Protein 3PN3 (pdb70)

Sequence (362 aa):
MEIVEYPDPILRAKNKRIDIFDENLKNLVDAMFDVMYKTDGIGLSAPQVGLNVQLMVFNPAGEPGEGKEIVLVNPKIKKYSDKLVPFDEGCLSFPGIYAEVVRPQSVKIDARDITGERFSISLSRLPARIFQHEYDHLEGVLFFDRMTDQVLDSIREELEALEKKYEEKTGLPSPERVEARMEIVEYPDPILRAKNKRIDIFDENLKNLVDAMFDVMYKTDGIGLSAPQVGLNVQLMVFNPAGEPGEGKEIVLVNPKIKKYSDKLVPFDEGCLSFPGIYAEVVRPQSVKIDARDITGERFSISLSRLPARIFQHEYDHLEGVLFFDRMTDQVLDSIREELEALEKKYEEKTGLPSPERVEAR

Radius of gyration: 23.71 Å; Cα contacts (8 Å, |Δi|>4): 722; chains: 2; bounding box: 56×56×64 Å

GO terms:
  GO:0042586 peptide deformylase activity (F, EXP)
  GO:0042586 peptide deformylase activity (F, IDA)
  GO:0009507 chloroplast (C, HDA)
  GO:0009536 plastid (C, HDA)

B-factor: mean 13.99, std 9.03, range [5.04, 132.75]

InterPro domains:
  IPR023635 Peptide deformylase [MF_00163] (79-242)
  IPR023635 Peptide deformylase [PF01327] (81-230)
  IPR023635 Peptide deformylase [PR01576] (110-139)
  IPR023635 Peptide deformylase [PR01576] (169-180)
  IPR023635 Peptide deformylase [PR01576] (181-199)
  IPR023635 Peptide deformylase [PR01576] (200-229)
  IPR023635 Peptide deformylase [PTHR10458] (68-256)
  IPR023635 Peptide deformylase [TIGR00079] (81-238)
  IPR023635 Peptide deformylase [cd00487] (83-223)
  IPR036821 Peptide deformylase superfamily [G3DSA:3.90.45.10] (65-257)
  IPR036821 Peptide deformylase superfamily [SSF56420] (78-239)

Organism: Arabidopsis thaliana (NCBI:txid3702)

CATH classification: 3.90.45.10

Structure (mmCIF, N/CA/C/O backbone):
data_3PN3
#
_entry.id   3PN3
#
_cell.length_a   55.600
_cell.length_b   55.610
_cell.length_c   149.530
_cell.angle_alpha   90.00
_cell.angle_beta   90.00
_cell.angle_gamma   90.00
#
_symmetry.space_group_name_H-M   'P 21 21 21'
#
loop_
_entity.id
_entity.type
_entity.pdbx_description
1 polymer 'Peptide deformylase 1B, chloroplastic'
2 non-polymer 'tert-butyl {(2S)-1-[formyl(hydroxy)amino]-3-phenylpropan-2-yl}carbamate'
3 non-polymer 'ZINC ION'
4 water water
#
loop_
_atom_site.group_PDB
_atom_site.id
_atom_site.type_symbol
_atom_site.label_atom_id
_atom_site.label_alt_id
_atom_site.label_comp_id
_atom_site.label_asym_id
_atom_site.label_entity_id
_atom_site.label_seq_id
_atom_site.pdbx_PDB_ins_code
_atom_site.Cartn_x
_atom_site.Cartn_y
_atom_site.Cartn_z
_atom_site.occupancy
_atom_site.B_iso_or_equiv
_atom_site.auth_seq_id
_atom_site.auth_comp_id
_atom_site.auth_asym_id
_atom_site.auth_atom_id
_atom_site.pdbx_PDB_model_num
ATOM 1 N N . MET A 1 1 ? 24.564 25.910 29.953 1.00 8.50 1 MET A N 1
ATOM 2 C CA . MET A 1 1 ? 23.573 24.927 30.472 1.00 8.90 1 MET A CA 1
ATOM 3 C C . MET A 1 1 ? 24.267 23.603 30.756 1.00 9.24 1 MET A C 1
ATOM 4 O O . MET A 1 1 ? 25.453 23.435 30.452 1.00 8.94 1 MET A O 1
ATOM 9 N N . GLU A 1 2 ? 23.545 22.684 31.387 1.00 10.01 2 GLU A N 1
ATOM 10 C CA . GLU A 1 2 ? 24.101 21.382 31.722 1.00 11.86 2 GLU A CA 1
ATOM 11 C C . GLU A 1 2 ? 22.976 20.365 31.814 1.00 11.47 2 GLU A C 1
ATOM 12 O O . GLU A 1 2 ? 21.818 20.720 32.052 1.00 13.02 2 GLU A O 1
ATOM 18 N N . ILE A 1 3 ? 23.315 19.102 31.603 1.00 10.67 3 ILE A N 1
ATOM 19 C CA . ILE A 1 3 ? 22.413 18.025 31.967 1.00 10.56 3 ILE A CA 1
ATOM 20 C C . ILE A 1 3 ? 22.829 17.545 33.351 1.00 10.12 3 ILE A C 1
ATOM 21 O O . ILE A 1 3 ? 23.978 17.148 33.572 1.00 10.62 3 ILE A O 1
ATOM 26 N N . VAL A 1 4 ? 21.887 17.621 34.285 1.00 9.20 4 VAL A N 1
ATOM 27 C CA . VAL A 1 4 ? 22.086 17.180 35.660 1.00 9.50 4 VAL A CA 1
ATOM 28 C C . VAL A 1 4 ? 22.146 15.653 35.689 1.00 9.07 4 VAL A C 1
ATOM 29 O 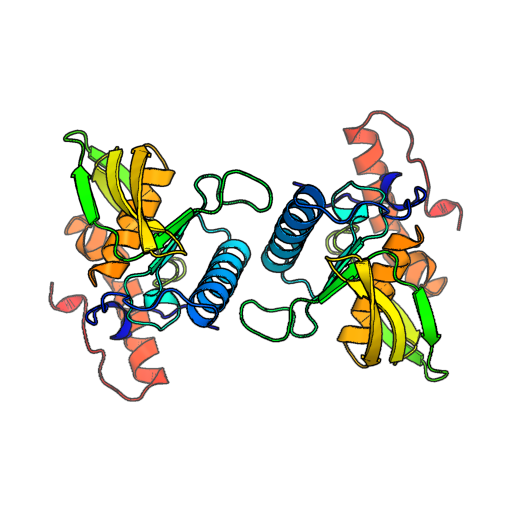O . VAL A 1 4 ? 21.298 14.987 35.102 1.00 8.89 4 VAL A O 1
ATOM 33 N N . GLU A 1 5 ? 23.160 15.111 36.358 1.00 8.78 5 GLU A N 1
ATOM 34 C CA . GLU A 1 5 ? 23.377 13.666 36.392 1.00 9.10 5 GLU A CA 1
ATOM 35 C C . GLU A 1 5 ? 23.026 13.063 37.743 1.00 8.37 5 GLU A C 1
ATOM 36 O O . GLU A 1 5 ? 23.229 13.682 38.787 1.00 8.44 5 GLU A O 1
ATOM 42 N N . TYR A 1 6 ? 22.489 11.850 37.714 1.00 8.16 6 TYR A N 1
ATOM 43 C CA . TYR A 1 6 ? 22.279 11.068 38.926 1.00 8.10 6 TYR A CA 1
ATOM 44 C C . TYR A 1 6 ? 23.610 10.967 39.683 1.00 8.15 6 TYR A C 1
ATOM 45 O O . TYR A 1 6 ? 24.653 10.813 39.053 1.00 7.88 6 TYR A O 1
ATOM 54 N N . PRO A 1 7 ? 23.587 11.010 41.033 1.00 8.26 7 PRO A N 1
ATOM 55 C CA . PRO A 1 7 ? 22.476 11.133 41.978 1.00 8.32 7 PRO A CA 1
ATOM 56 C C . PRO A 1 7 ? 22.150 12.553 42.455 1.00 8.57 7 PRO A C 1
ATOM 57 O O . PRO A 1 7 ? 21.687 12.724 43.584 1.00 8.69 7 PRO A O 1
ATOM 61 N N . ASP A 1 8 ? 22.368 13.559 41.614 1.00 8.61 8 ASP A N 1
ATOM 62 C CA . ASP A 1 8 ? 22.070 14.939 41.998 1.00 9.20 8 ASP A CA 1
ATOM 63 C C . ASP A 1 8 ? 20.629 15.044 42.525 1.00 9.06 8 ASP A C 1
ATOM 64 O O . ASP A 1 8 ? 19.691 14.575 41.874 1.00 9.03 8 ASP A O 1
ATOM 69 N N . PRO A 1 9 ? 20.450 15.643 43.719 1.00 9.14 9 PRO A N 1
ATOM 70 C CA . PRO A 1 9 ? 19.119 15.689 44.335 1.00 8.99 9 PRO A CA 1
ATOM 71 C C . PRO A 1 9 ? 18.077 16.498 43.552 1.00 8.72 9 PRO A C 1
ATOM 72 O O . PRO A 1 9 ? 16.885 16.337 43.784 1.00 9.06 9 PRO A O 1
ATOM 76 N N . ILE A 1 10 ? 18.518 17.328 42.611 1.00 8.32 10 ILE A N 1
ATOM 77 C CA . ILE A 1 10 ? 17.590 18.042 41.734 1.00 8.22 10 ILE A CA 1
ATOM 78 C C . ILE A 1 10 ? 16.678 17.066 40.982 1.00 7.94 10 ILE A C 1
ATOM 79 O O . ILE A 1 10 ? 15.516 17.366 40.728 1.00 7.88 10 ILE A O 1
ATOM 84 N N . LEU A 1 11 ? 17.204 15.893 40.646 1.00 7.56 11 LEU A N 1
ATOM 85 C CA . LEU A 1 11 ? 16.420 14.898 39.908 1.00 7.39 11 LEU A CA 1
ATOM 86 C C . LEU A 1 11 ? 15.343 14.201 40.733 1.00 7.74 11 LEU A C 1
ATOM 87 O O . LEU A 1 11 ? 14.527 13.460 40.179 1.00 8.05 11 LEU A O 1
ATOM 92 N N . ARG A 1 12 ? 15.359 14.428 42.048 1.00 7.99 12 ARG A N 1
ATOM 93 C CA . ARG A 1 12 ? 14.351 13.873 42.961 1.00 8.30 12 ARG A CA 1
ATOM 94 C C . ARG A 1 12 ? 13.458 14.932 43.599 1.00 8.88 12 ARG A C 1
ATOM 95 O O . ARG A 1 12 ? 12.416 14.598 44.164 1.00 9.74 12 ARG A O 1
ATOM 103 N N . ALA A 1 13 ? 13.874 16.194 43.537 1.00 8.77 13 ALA A N 1
ATOM 104 C CA . ALA A 1 13 ? 13.163 17.270 44.230 1.00 9.32 13 ALA A CA 1
ATOM 105 C C . ALA A 1 13 ? 11.782 17.517 43.635 1.00 9.61 13 ALA A C 1
ATOM 106 O O . ALA A 1 13 ? 11.526 17.190 42.474 1.00 9.29 13 ALA A O 1
ATOM 108 N N . LYS A 1 14 ? 10.894 18.093 44.441 1.00 10.10 14 LYS A N 1
ATOM 109 C CA . LYS A 1 14 ? 9.558 18.452 43.987 1.00 10.42 14 LYS A CA 1
ATOM 110 C C . LYS A 1 14 ? 9.656 19.474 42.869 1.00 10.11 14 LYS A C 1
ATOM 111 O O . LYS A 1 14 ? 10.415 20.441 42.960 1.00 10.35 14 LYS A O 1
ATOM 113 N N . ASN A 1 15 ? 8.895 19.246 41.807 1.00 9.95 15 ASN A N 1
ATOM 114 C CA . ASN A 1 15 ? 8.847 20.175 40.695 1.00 9.84 15 ASN A CA 1
ATOM 115 C C . ASN A 1 15 ? 7.604 21.033 40.768 1.00 10.14 15 ASN A C 1
ATOM 116 O O . ASN A 1 15 ? 6.485 20.524 40.825 1.00 10.63 15 ASN A O 1
ATOM 121 N N . LYS A 1 16 ? 7.823 22.341 40.790 1.00 9.99 16 LYS A N 1
ATOM 122 C CA . LYS A 1 16 ? 6.755 23.291 41.061 1.00 10.51 16 LYS A CA 1
ATOM 123 C C . LYS A 1 16 ? 5.911 23.583 39.836 1.00 10.12 16 LYS A C 1
ATOM 124 O O . LYS A 1 16 ? 6.420 23.680 38.716 1.00 9.47 16 LYS A O 1
ATOM 130 N N . ARG A 1 17 ? 4.611 23.727 40.073 1.00 10.16 17 ARG A N 1
ATOM 131 C CA . ARG A 1 17 ? 3.667 24.188 39.071 1.00 10.12 17 ARG A CA 1
ATOM 132 C C . ARG A 1 17 ? 4.121 25.536 38.518 1.00 10.19 17 ARG A C 1
ATOM 133 O O . ARG A 1 17 ? 4.628 26.383 39.256 1.00 10.38 17 ARG A O 1
ATOM 141 N N . ILE A 1 18 ? 3.943 25.726 37.217 1.00 9.95 18 ILE A N 1
ATOM 142 C CA . ILE A 1 18 ? 4.201 27.015 36.594 1.00 10.37 18 ILE A CA 1
ATOM 143 C C . ILE A 1 18 ? 2.907 27.828 36.534 1.00 10.72 18 ILE A C 1
ATOM 144 O O . ILE A 1 18 ? 1.882 27.346 36.046 1.00 10.43 18 ILE A O 1
ATOM 149 N N . ASP A 1 19 ? 2.971 29.051 37.054 1.00 11.11 19 ASP A N 1
ATOM 150 C CA . ASP A 1 19 ? 1.833 29.976 37.077 1.00 11.97 19 ASP A CA 1
ATOM 151 C C . ASP A 1 19 ? 1.980 31.106 36.067 1.00 12.61 19 ASP A C 1
ATOM 152 O O . ASP A 1 19 ? 0.985 31.689 35.626 1.00 12.87 19 ASP A O 1
ATOM 157 N N . ILE A 1 20 ? 3.223 31.427 35.717 1.00 13.38 20 ILE A N 1
ATOM 158 C CA . ILE A 1 20 ? 3.511 32.624 34.933 1.00 14.53 20 ILE A CA 1
ATOM 159 C C . ILE A 1 20 ? 3.884 32.274 33.500 1.00 14.49 20 ILE A C 1
ATOM 160 O O . ILE A 1 20 ? 4.895 31.618 33.245 1.00 14.37 20 ILE A O 1
ATOM 165 N N . PHE A 1 21 ? 3.052 32.723 32.571 1.00 14.73 21 PHE A N 1
ATOM 166 C CA . PHE A 1 21 ? 3.232 32.429 31.161 1.00 14.96 21 PHE A CA 1
ATOM 167 C C . PHE A 1 21 ? 3.652 33.699 30.437 1.00 15.67 21 PHE A C 1
ATOM 168 O O . PHE A 1 21 ? 2.823 34.437 29.895 1.00 16.37 21 PHE A O 1
ATOM 176 N N . ASP A 1 22 ? 4.960 33.945 30.459 1.00 16.11 22 ASP A N 1
ATOM 177 C CA . ASP A 1 22 ? 5.532 35.210 30.015 1.00 16.80 22 ASP A CA 1
ATOM 178 C C . ASP A 1 22 ? 6.738 35.000 29.100 1.00 16.82 22 ASP A C 1
ATOM 179 O O . ASP A 1 22 ? 7.019 33.874 28.677 1.00 16.29 22 ASP A O 1
ATOM 184 N N . GLU A 1 23 ? 7.452 36.087 28.807 1.00 17.08 23 GLU A N 1
ATOM 185 C CA . GLU A 1 23 ? 8.637 36.041 27.950 1.00 17.14 23 GLU A CA 1
ATOM 186 C C . GLU A 1 23 ? 9.760 35.189 28.543 1.00 16.45 23 GLU A C 1
ATOM 187 O O . GLU A 1 23 ? 10.474 34.504 27.804 1.00 16.10 23 GLU A O 1
ATOM 193 N N . ASN A 1 24 ? 9.914 35.234 29.865 1.00 15.92 24 ASN A N 1
ATOM 194 C CA . ASN A 1 24 ? 10.902 34.408 30.553 1.00 15.54 24 ASN A CA 1
ATOM 195 C C . ASN A 1 24 ? 10.659 32.919 30.320 1.00 14.38 24 ASN A C 1
ATOM 196 O O . ASN A 1 24 ? 11.608 32.159 30.099 1.00 14.04 24 ASN A O 1
ATOM 201 N N . LEU A 1 25 ? 9.390 32.510 30.361 1.00 13.49 25 LEU A N 1
ATOM 202 C CA . LEU A 1 25 ? 9.023 31.129 30.053 1.00 12.58 25 LEU A CA 1
ATOM 203 C C . LEU A 1 25 ? 9.368 30.774 28.607 1.00 12.33 25 LEU A C 1
ATOM 204 O O . LEU A 1 25 ? 9.913 29.704 28.345 1.00 11.82 25 LEU A O 1
ATOM 209 N N . LYS A 1 26 ? 9.064 31.678 27.678 1.00 12.37 26 LYS A N 1
ATOM 210 C CA . LYS A 1 26 ? 9.402 31.482 26.267 1.00 12.70 26 LYS A CA 1
ATOM 211 C C . LYS A 1 26 ? 10.902 31.297 26.064 1.00 12.35 26 LYS A C 1
ATOM 212 O O . LYS A 1 26 ? 11.324 30.435 25.291 1.00 12.04 26 LYS A O 1
ATOM 218 N N . ASN A 1 27 ? 11.701 32.101 26.763 1.00 12.21 27 ASN A N 1
ATOM 219 C CA . ASN A 1 27 ? 13.153 31.997 26.680 1.00 12.16 27 ASN A CA 1
ATOM 220 C C . ASN A 1 27 ? 13.677 30.675 27.226 1.00 11.28 27 ASN A C 1
ATOM 221 O O . ASN A 1 27 ? 14.576 30.072 26.639 1.00 10.99 27 ASN A O 1
ATOM 226 N N . LEU A 1 28 ? 13.115 30.221 28.342 1.00 10.37 28 LEU A N 1
ATOM 227 C CA . LEU A 1 28 ? 13.494 28.937 28.912 1.00 9.83 28 LEU A CA 1
ATOM 228 C C . LEU A 1 28 ? 13.128 27.792 27.968 1.00 9.31 28 LEU A C 1
ATOM 229 O O . LEU A 1 28 ? 13.925 26.872 27.764 1.00 8.57 28 LEU A O 1
ATOM 234 N N . VAL A 1 29 ? 11.934 27.860 27.387 1.00 8.84 29 VAL A N 1
ATOM 235 C CA . VAL A 1 29 ? 11.476 26.842 26.452 1.00 8.57 29 VAL A CA 1
ATOM 236 C C . VAL A 1 29 ? 12.409 26.755 25.240 1.00 8.26 29 VAL A C 1
ATOM 237 O O . VAL A 1 29 ? 12.780 25.656 24.813 1.00 7.94 29 VAL A O 1
ATOM 241 N N . ASP A 1 30 ? 12.797 27.909 24.700 1.00 8.05 30 ASP A N 1
ATOM 242 C CA . ASP A 1 30 ? 13.772 27.954 23.609 1.00 8.15 30 ASP A CA 1
ATOM 243 C C . ASP A 1 30 ? 15.068 27.247 23.988 1.00 7.76 30 ASP A C 1
ATOM 244 O O . ASP A 1 30 ? 15.568 26.401 23.244 1.00 7.63 30 ASP A O 1
ATOM 249 N N . ALA A 1 31 ? 15.607 27.601 25.150 1.00 7.52 31 ALA A N 1
ATOM 250 C CA . ALA A 1 31 ? 16.861 27.029 25.618 1.00 7.68 31 ALA A CA 1
ATOM 251 C C . ALA A 1 31 ? 16.753 25.514 25.768 1.00 7.18 31 ALA A C 1
ATOM 252 O O . ALA A 1 31 ? 17.659 24.773 25.373 1.00 7.48 31 ALA A O 1
ATOM 254 N N . MET A 1 32 ? 15.636 25.055 26.321 1.00 6.75 32 MET A N 1
ATOM 255 C CA . MET A 1 32 ? 15.422 23.620 26.495 1.00 6.84 32 MET A CA 1
ATOM 256 C C . MET A 1 32 ? 15.297 22.876 25.171 1.00 6.49 32 MET A C 1
ATOM 257 O O . MET A 1 32 ? 15.899 21.821 25.002 1.00 6.02 32 MET A O 1
ATOM 262 N N . PHE A 1 33 ? 14.537 23.428 24.227 1.00 6.26 33 PHE A N 1
ATOM 263 C CA . PHE A 1 33 ? 14.478 22.818 22.900 1.00 6.14 33 PHE A CA 1
ATOM 264 C C . PHE A 1 33 ? 15.869 22.698 22.304 1.00 6.06 33 PHE A C 1
ATOM 265 O O . PHE A 1 33 ? 16.200 21.698 21.685 1.00 6.06 33 PHE A O 1
ATOM 273 N N . ASP A 1 34 ? 16.695 23.712 22.519 1.00 6.06 34 ASP A N 1
ATOM 274 C CA . ASP A 1 34 ? 18.003 23.726 21.891 1.00 6.17 34 ASP A CA 1
ATOM 275 C C . ASP A 1 34 ? 18.956 22.711 22.519 1.00 6.14 34 ASP A C 1
ATOM 276 O O . ASP A 1 34 ? 19.745 22.089 21.815 1.00 6.19 34 ASP A O 1
ATOM 281 N N . VAL A 1 35 ? 18.836 22.491 23.828 1.00 6.08 35 VAL A N 1
ATOM 282 C CA . VAL A 1 35 ? 19.526 21.372 24.478 1.00 6.46 35 VAL A CA 1
ATOM 283 C C . VAL A 1 35 ? 19.013 20.043 23.921 1.00 6.57 35 VAL A C 1
ATOM 284 O O . VAL A 1 35 ? 19.797 19.129 23.655 1.00 6.29 35 VAL A O 1
ATOM 288 N N . MET A 1 36 ? 17.701 19.934 23.742 1.00 6.54 36 MET A N 1
ATOM 289 C CA . MET A 1 36 ? 17.117 18.726 23.180 1.00 7.25 36 MET A CA 1
ATOM 290 C C . MET A 1 36 ? 17.689 18.414 21.790 1.00 6.73 36 MET A C 1
ATOM 291 O O . MET A 1 36 ? 18.074 17.278 21.513 1.00 6.72 36 MET A O 1
ATOM 296 N N . TYR A 1 37 ? 17.784 19.421 20.925 1.00 6.59 37 TYR A N 1
ATOM 297 C CA . TYR A 1 37 ? 18.362 19.197 19.598 1.00 6.51 37 TYR A CA 1
ATOM 298 C C . TYR A 1 37 ? 19.858 18.895 19.658 1.00 6.42 37 TYR A C 1
ATOM 299 O O . TYR A 1 37 ? 20.352 18.033 18.931 1.00 6.59 37 TYR A O 1
ATOM 308 N N . LYS A 1 38 ? 20.572 19.584 20.544 1.00 6.49 38 LYS A N 1
ATOM 309 C CA . LYS A 1 38 ? 21.996 19.319 20.739 1.00 6.97 38 LYS A CA 1
ATOM 310 C C . LYS A 1 38 ? 22.254 17.858 21.118 1.00 7.22 38 LYS A C 1
ATOM 311 O O . LYS A 1 38 ? 23.248 17.265 20.704 1.00 7.83 38 LYS A O 1
ATOM 317 N N . THR A 1 39 ? 21.336 17.285 21.891 1.00 7.44 39 THR A N 1
ATOM 318 C CA . THR A 1 39 ? 21.513 15.945 22.436 1.00 8.27 39 THR A CA 1
ATOM 319 C C . THR A 1 39 ? 20.697 14.886 21.694 1.00 8.58 39 THR A C 1
ATOM 320 O O . THR A 1 39 ? 20.613 13.743 22.146 1.00 9.35 39 THR A O 1
ATOM 324 N N . ASP A 1 40 ? 20.113 15.263 20.555 1.00 8.10 40 ASP A N 1
ATOM 325 C CA . ASP A 1 40 ? 19.362 14.347 19.680 1.00 8.41 40 ASP A CA 1
ATOM 326 C C . ASP A 1 40 ? 18.141 13.738 20.369 1.00 8.39 40 ASP A C 1
ATOM 327 O O . ASP A 1 40 ? 17.761 12.600 20.085 1.00 8.45 40 ASP A O 1
ATOM 332 N N . GLY A 1 41 ? 17.515 14.507 21.255 1.00 7.86 41 GLY A N 1
ATOM 333 C CA . GLY A 1 41 ? 16.370 14.012 22.012 1.00 7.74 41 GLY A CA 1
ATOM 334 C C . GLY A 1 41 ? 15.018 14.251 21.364 1.00 7.51 41 GLY A C 1
ATOM 335 O O . GLY A 1 41 ? 14.883 15.036 20.419 1.00 7.95 41 GLY A O 1
ATOM 336 N N . ILE A 1 42 ? 14.018 13.555 21.900 1.00 7.64 42 ILE A N 1
ATOM 337 C CA . ILE A 1 42 ? 12.614 13.729 21.537 1.00 7.77 42 ILE A CA 1
ATOM 338 C C . ILE A 1 42 ? 11.879 14.543 22.606 1.00 7.31 42 ILE A C 1
ATOM 339 O O . ILE A 1 42 ? 10.891 15.218 22.321 1.00 7.29 42 ILE A O 1
ATOM 344 N N . GLY A 1 43 ? 12.371 14.487 23.839 1.00 7.14 43 GLY A N 1
ATOM 345 C CA . GLY A 1 43 ? 11.781 15.283 24.909 1.00 6.89 43 GLY A CA 1
ATOM 346 C C . GLY A 1 43 ? 12.813 15.648 25.946 1.00 6.89 43 GLY A C 1
ATOM 347 O O . GLY A 1 43 ? 13.811 14.947 26.092 1.00 7.39 43 GLY A O 1
ATOM 348 N N . LEU A 1 44 ? 12.573 16.742 26.662 1.00 6.56 44 LEU A N 1
ATOM 34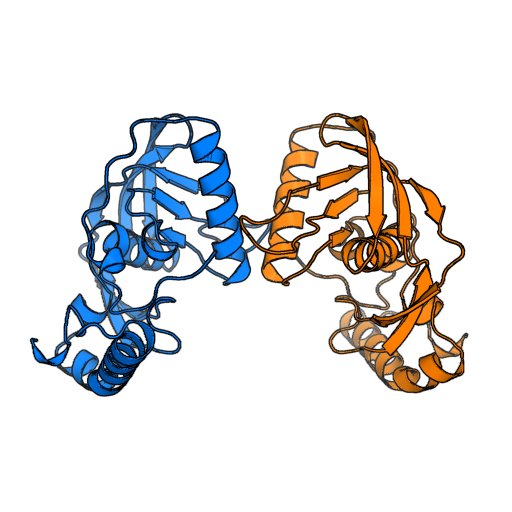9 C CA . LEU A 1 44 ? 13.461 17.179 27.733 1.00 6.73 44 LEU A CA 1
ATOM 350 C C . LEU A 1 44 ? 12.651 17.837 28.831 1.00 6.47 44 LEU A C 1
ATOM 351 O O . LEU A 1 44 ? 11.826 18.715 28.572 1.00 6.65 44 LEU A O 1
ATOM 356 N N . SER A 1 45 ? 12.912 17.402 30.058 1.00 6.36 45 SER A N 1
ATOM 357 C CA . SER A 1 45 ? 12.232 17.904 31.247 1.00 6.80 45 SER A CA 1
ATOM 358 C C . SER A 1 45 ? 13.111 18.915 31.975 1.00 6.68 45 SER A C 1
ATOM 359 O O . SER A 1 45 ? 14.334 18.773 32.022 1.00 7.22 45 SER A O 1
ATOM 362 N N . ALA A 1 46 ? 12.477 19.917 32.578 1.00 6.66 46 ALA A N 1
ATOM 363 C CA . ALA A 1 46 ? 13.211 20.996 33.245 1.00 6.78 46 ALA A CA 1
ATOM 364 C C . ALA A 1 46 ? 14.197 20.556 34.346 1.00 7.06 46 ALA A C 1
ATOM 365 O O . ALA A 1 46 ? 15.297 21.100 34.414 1.00 6.93 46 ALA A O 1
ATOM 367 N N . PRO A 1 47 ? 13.815 19.596 35.225 1.00 7.20 47 PRO A N 1
ATOM 368 C CA . PRO A 1 47 ? 14.794 19.163 36.239 1.00 7.37 47 PRO A CA 1
ATOM 369 C C . PRO A 1 47 ? 16.127 18.706 35.647 1.00 7.21 47 PRO A C 1
ATOM 370 O O . PRO A 1 47 ? 17.171 18.880 36.273 1.00 7.44 47 PRO A O 1
ATOM 374 N N . GLN A 1 48 ? 16.105 18.131 34.449 1.00 6.92 48 GLN A N 1
ATOM 375 C CA . GLN A 1 48 ? 17.347 17.676 33.837 1.00 7.28 48 GLN A CA 1
ATOM 376 C C . GLN A 1 48 ? 18.289 18.802 33.421 1.00 7.36 48 GLN A C 1
ATOM 377 O O . GLN A 1 48 ? 19.476 18.554 33.218 1.00 7.85 48 GLN A O 1
ATOM 383 N N . VAL A 1 49 ? 17.776 20.027 33.302 1.00 7.52 49 VAL A N 1
ATOM 384 C CA . VAL A 1 49 ? 18.654 21.179 33.090 1.00 8.21 49 VAL A CA 1
ATOM 385 C C . VAL A 1 49 ? 18.772 22.046 34.347 1.00 8.23 49 VAL A C 1
ATOM 386 O O . VAL A 1 49 ? 19.232 23.189 34.290 1.00 8.75 49 VAL A O 1
ATOM 390 N N . GLY A 1 50 ? 18.364 21.484 35.484 1.00 7.93 50 GLY A N 1
ATOM 391 C CA . GLY A 1 50 ? 18.619 22.108 36.783 1.00 8.71 50 GLY A CA 1
ATOM 392 C C . GLY A 1 50 ? 17.496 22.935 37.369 1.00 9.17 50 GLY A C 1
ATOM 393 O O . GLY A 1 50 ? 17.690 23.599 38.388 1.00 9.66 50 GLY A O 1
ATOM 394 N N . LEU A 1 51 ? 16.319 22.885 36.750 1.00 8.77 51 LEU A N 1
ATOM 395 C CA . LEU A 1 51 ? 15.191 23.717 37.165 1.00 9.15 51 LEU A CA 1
ATOM 396 C C . LEU A 1 51 ? 14.008 22.862 37.584 1.00 8.60 51 LEU A C 1
ATOM 397 O O . LEU A 1 51 ? 13.466 22.093 36.792 1.00 8.67 51 LEU A O 1
ATOM 402 N N . ASN A 1 52 ? 13.609 23.003 38.842 1.00 8.40 52 ASN A N 1
ATOM 403 C CA . ASN A 1 52 ? 12.565 22.165 39.405 1.00 8.61 52 ASN A CA 1
ATOM 404 C C . ASN A 1 52 ? 11.173 22.742 39.171 1.00 8.42 52 ASN A C 1
ATOM 405 O O . ASN A 1 52 ? 10.500 23.210 40.098 1.00 8.27 52 ASN A O 1
ATOM 410 N N . VAL A 1 53 ? 10.757 22.701 37.908 1.00 8.02 53 VAL A N 1
ATOM 411 C CA . VAL A 1 53 ? 9.453 23.201 37.475 1.00 8.49 53 VAL A CA 1
ATOM 412 C C . VAL A 1 53 ? 8.795 22.193 36.541 1.00 8.19 53 VAL A C 1
ATOM 413 O O . VAL A 1 53 ? 9.479 21.363 35.924 1.00 7.99 53 VAL A O 1
ATOM 417 N N . GLN A 1 54 ? 7.469 22.271 36.450 1.00 8.26 54 GLN A N 1
ATOM 418 C CA . GLN A 1 54 ? 6.685 21.317 35.675 1.00 8.47 54 GLN A CA 1
ATOM 419 C C . GLN A 1 54 ? 6.639 21.728 34.214 1.00 8.22 54 GLN A C 1
ATOM 420 O O . GLN A 1 54 ? 5.645 22.283 33.745 1.00 8.21 54 GLN A O 1
ATOM 426 N N . LEU A 1 55 ? 7.721 21.439 33.496 1.00 7.83 55 LEU A N 1
ATOM 427 C CA . LEU A 1 55 ? 7.884 21.873 32.116 1.00 7.80 55 LEU A CA 1
ATOM 428 C C . LEU A 1 55 ? 8.619 20.814 31.318 1.00 7.10 55 LEU A C 1
ATOM 429 O O . LEU A 1 55 ? 9.693 20.348 31.720 1.00 7.09 55 LEU A O 1
ATOM 434 N N . MET A 1 56 ? 8.029 20.445 30.185 1.00 7.01 56 MET A N 1
ATOM 435 C CA . MET A 1 56 ? 8.662 19.550 29.233 1.00 6.85 56 MET A CA 1
ATOM 436 C C . MET A 1 56 ? 8.579 20.166 27.850 1.00 6.79 56 MET A C 1
ATOM 437 O O . MET A 1 56 ? 7.539 20.704 27.458 1.00 7.40 56 MET A O 1
ATOM 442 N N . VAL A 1 57 ? 9.679 20.080 27.111 1.00 6.56 57 VAL A N 1
ATOM 443 C CA . VAL A 1 57 ? 9.653 20.372 25.680 1.00 6.70 57 VAL A CA 1
ATOM 444 C C . VAL A 1 57 ? 9.689 19.040 24.938 1.00 6.65 57 VAL A C 1
ATOM 445 O O . VAL A 1 57 ? 10.289 18.077 25.413 1.00 6.56 57 VAL A O 1
ATOM 449 N N . PHE A 1 58 ? 9.042 18.982 23.779 1.00 6.86 58 PHE A N 1
ATOM 450 C CA . PHE A 1 58 ? 8.800 17.703 23.123 1.00 7.14 58 PHE A CA 1
ATOM 451 C C . PHE A 1 58 ? 8.654 17.901 21.623 1.00 7.27 58 PHE A C 1
ATOM 452 O O . PHE A 1 58 ? 7.994 18.837 21.184 1.00 7.87 58 PHE A O 1
ATOM 460 N N . ASN A 1 59 ? 9.286 17.028 20.848 1.00 7.12 59 ASN A N 1
ATOM 461 C CA . ASN A 1 59 ? 9.062 16.968 19.410 1.00 7.37 59 ASN A CA 1
ATOM 462 C C . ASN A 1 59 ? 9.045 15.496 19.029 1.00 7.58 59 ASN A C 1
ATOM 463 O O . ASN A 1 59 ? 10.081 14.837 19.085 1.00 7.46 59 ASN A O 1
ATOM 468 N N . PRO A 1 60 ? 7.859 14.963 18.664 1.00 8.13 60 PRO A N 1
ATOM 469 C CA . PRO A 1 60 ? 7.763 13.521 18.420 1.00 8.76 60 PRO A CA 1
ATOM 470 C C . PRO A 1 60 ? 8.701 13.017 17.329 1.00 8.81 60 PRO A C 1
ATOM 471 O O . PRO A 1 60 ? 9.094 11.851 17.364 1.00 9.38 60 PRO A O 1
ATOM 475 N N . ALA A 1 61 ? 9.077 13.882 16.386 1.00 8.55 61 ALA A N 1
ATOM 476 C CA . ALA A 1 61 ? 10.018 13.497 15.338 1.00 8.42 61 ALA A CA 1
ATOM 477 C C . ALA A 1 61 ? 11.461 13.493 15.835 1.00 8.26 61 ALA A C 1
ATOM 478 O O . ALA A 1 61 ? 12.308 12.801 15.277 1.00 8.95 61 ALA A O 1
ATOM 480 N N . GLY A 1 62 ? 11.746 14.292 16.863 1.00 7.98 62 GLY A N 1
ATOM 481 C CA . GLY A 1 62 ? 13.081 14.360 17.448 1.00 8.19 62 GLY A CA 1
ATOM 482 C C . GLY A 1 62 ? 14.188 14.806 16.515 1.00 7.85 62 GLY A C 1
ATOM 483 O O . GLY A 1 62 ? 15.322 14.358 16.661 1.00 7.92 62 GLY A O 1
ATOM 484 N N . GLU A 1 63 ? 13.867 15.662 15.543 1.00 7.91 63 GLU A N 1
ATOM 485 C CA . GLU A 1 63 ? 14.862 16.172 14.593 1.00 7.85 63 GLU A CA 1
ATOM 486 C C . GLU A 1 63 ? 14.507 17.592 14.196 1.00 7.66 63 GLU A C 1
ATOM 487 O O . GLU A 1 63 ? 13.327 17.921 14.118 1.00 7.78 63 GLU A O 1
ATOM 493 N N . PRO A 1 64 ? 15.527 18.434 13.915 1.00 7.89 64 PRO A N 1
ATOM 494 C CA . PRO A 1 64 ? 15.271 19.805 13.467 1.00 7.93 64 PRO A CA 1
ATOM 495 C C . PRO A 1 64 ? 14.445 19.858 12.189 1.00 7.96 64 PRO A C 1
ATOM 496 O O . PRO A 1 64 ? 14.677 19.078 11.262 1.00 8.01 64 PRO A O 1
ATOM 500 N N . GLY A 1 65 ? 13.472 20.760 12.153 1.00 8.10 65 GLY A N 1
ATOM 501 C CA . GLY A 1 65 ? 12.656 20.961 10.961 1.00 8.81 65 GLY A CA 1
ATOM 502 C C . GLY A 1 65 ? 11.716 19.822 10.620 1.00 8.94 65 GLY A C 1
ATOM 503 O O . GLY A 1 65 ? 11.130 19.814 9.540 1.00 9.77 65 GLY A O 1
ATOM 504 N N . GLU A 1 66 ? 11.579 18.864 11.535 1.00 8.62 66 GLU A N 1
ATOM 505 C CA . GLU A 1 66 ? 10.638 17.754 11.383 1.00 8.91 66 GLU A CA 1
ATOM 506 C C . GLU A 1 66 ? 9.673 17.768 12.560 1.00 8.87 66 GLU A C 1
ATOM 507 O O . GLU A 1 66 ? 9.968 18.355 13.606 1.00 8.61 66 GLU A O 1
ATOM 513 N N . GLY A 1 67 ? 8.516 17.137 12.389 1.00 8.82 67 GLY A N 1
ATOM 514 C CA . GLY A 1 67 ? 7.546 17.034 13.472 1.00 9.18 67 GLY A CA 1
ATOM 515 C C . GLY A 1 67 ? 6.993 18.378 13.900 1.00 9.60 67 GLY A C 1
ATOM 516 O O . GLY A 1 67 ? 6.701 19.240 13.067 1.00 10.09 67 GLY A O 1
ATOM 517 N N . LYS A 1 68 ? 6.876 18.560 15.211 1.00 9.82 68 LYS A N 1
ATOM 518 C CA . LYS A 1 68 ? 6.232 19.733 15.784 1.00 10.92 68 LYS A CA 1
ATOM 519 C C . LYS A 1 68 ? 6.837 19.990 17.150 1.00 9.66 68 LYS A C 1
ATOM 520 O O . LYS A 1 68 ? 7.129 19.052 17.887 1.00 10.10 68 LYS A O 1
ATOM 526 N N . GLU A 1 69 ? 7.019 21.262 17.484 1.00 8.95 69 GLU A N 1
ATOM 527 C CA . GLU A 1 69 ? 7.512 21.636 18.802 1.00 8.69 69 GLU A CA 1
ATOM 528 C C . GLU A 1 69 ? 6.343 21.833 19.754 1.00 8.88 69 GLU A C 1
ATOM 529 O O . GLU A 1 69 ? 5.564 22.778 19.617 1.00 10.33 69 GLU A O 1
ATOM 535 N N . ILE A 1 70 ? 6.223 20.904 20.698 1.00 8.41 70 ILE A N 1
ATOM 536 C CA . ILE A 1 70 ? 5.138 20.887 21.669 1.00 8.98 70 ILE A CA 1
ATOM 537 C C . ILE A 1 70 ? 5.679 21.287 23.033 1.00 8.38 70 ILE A C 1
ATOM 538 O O . ILE A 1 70 ? 6.669 20.726 23.513 1.00 8.00 70 ILE A O 1
ATOM 543 N N . VAL A 1 71 ? 5.029 22.274 23.638 1.00 8.66 71 VAL A N 1
ATOM 544 C CA . VAL A 1 71 ? 5.366 22.726 24.977 1.00 8.94 71 VAL A CA 1
ATOM 545 C C . VAL A 1 71 ? 4.318 22.167 25.926 1.00 8.52 71 VAL A C 1
ATOM 546 O O . VAL A 1 71 ? 3.121 22.392 25.732 1.00 8.68 71 VAL A O 1
ATOM 550 N N . LEU A 1 72 ? 4.766 21.435 26.941 1.00 8.18 72 LEU A N 1
ATOM 551 C CA . LEU A 1 72 ? 3.858 20.848 27.917 1.00 8.32 72 LEU A CA 1
ATOM 552 C C . LEU A 1 72 ? 4.144 21.410 29.303 1.00 8.42 72 LEU A C 1
ATOM 553 O O . LEU A 1 72 ? 5.132 21.045 29.950 1.00 8.53 72 LEU A O 1
ATOM 558 N N . VAL A 1 73 ? 3.281 22.327 29.733 1.00 8.67 73 VAL A N 1
ATOM 559 C CA . VAL A 1 73 ? 3.394 22.958 31.042 1.00 9.08 73 VAL A CA 1
ATOM 560 C C . VAL A 1 73 ? 2.398 22.274 31.972 1.00 8.86 73 VAL A C 1
ATOM 561 O O . VAL A 1 73 ? 1.254 22.026 31.586 1.00 8.96 73 VAL A O 1
ATOM 565 N N . ASN A 1 74 ? 2.839 21.953 33.187 1.00 8.59 74 ASN A N 1
ATOM 566 C CA . ASN A 1 74 ? 1.998 21.264 34.174 1.00 8.94 74 ASN A CA 1
ATOM 567 C C . ASN A 1 74 ? 1.279 20.037 33.597 1.00 9.19 74 ASN A C 1
ATOM 568 O O . ASN A 1 74 ? 0.065 19.885 33.775 1.00 9.81 74 ASN A O 1
ATOM 573 N N . PRO A 1 75 ? 2.019 19.148 32.906 1.00 8.74 75 PRO A N 1
ATOM 574 C CA . PRO A 1 75 ? 1.330 18.028 32.273 1.00 9.06 75 PRO A CA 1
ATOM 575 C C . PRO A 1 75 ? 0.836 16.993 33.277 1.00 9.51 75 PRO A C 1
ATOM 576 O O . PRO A 1 75 ? 1.396 16.855 34.363 1.00 9.61 75 PRO A O 1
ATOM 580 N N . LYS A 1 76 ? -0.214 16.275 32.897 1.00 9.95 76 LYS A N 1
ATOM 581 C CA . LYS A 1 76 ? -0.722 15.157 33.675 1.00 11.03 76 LYS A CA 1
ATOM 582 C C . LYS A 1 76 ? -1.071 14.038 32.708 1.00 10.82 76 LYS A C 1
ATOM 583 O O . LYS A 1 76 ? -1.729 14.277 31.693 1.00 11.36 76 LYS A O 1
ATOM 589 N N . ILE A 1 77 ? -0.605 12.828 32.994 1.00 10.69 77 ILE A N 1
ATOM 590 C CA . ILE A 1 77 ? -1.035 11.681 32.201 1.00 10.95 77 ILE A CA 1
ATOM 591 C C . ILE A 1 77 ? -2.379 11.206 32.734 1.00 11.84 77 ILE A C 1
ATOM 592 O O . ILE A 1 77 ? -2.499 10.837 33.905 1.00 12.49 77 ILE A O 1
ATOM 597 N N . LYS A 1 78 ? -3.382 11.243 31.864 1.00 12.36 78 LYS A N 1
ATOM 598 C CA . LYS A 1 78 ? -4.755 10.919 32.242 1.00 13.34 78 LYS A CA 1
ATOM 599 C C . LYS A 1 78 ? -5.086 9.447 32.052 1.00 13.25 78 LYS A C 1
ATOM 600 O O . LYS A 1 78 ? -5.960 8.911 32.738 1.00 14.04 78 LYS A O 1
ATOM 606 N N . LYS A 1 79 ? -4.394 8.797 31.119 1.00 12.82 79 LYS A N 1
ATOM 607 C CA . LYS A 1 79 ? -4.646 7.394 30.812 1.00 12.47 79 LYS A CA 1
ATOM 608 C C . LYS A 1 79 ? -3.380 6.707 30.331 1.00 11.79 79 LYS A C 1
ATOM 609 O O . LYS A 1 79 ? -2.621 7.281 29.551 1.00 11.24 79 LYS A O 1
ATOM 611 N N . TYR A 1 80 ? -3.165 5.485 30.817 1.00 11.74 80 TYR A N 1
ATOM 612 C CA . TYR A 1 80 ? -2.109 4.591 30.336 1.00 11.78 80 TYR A CA 1
ATOM 613 C C . TYR A 1 80 ? -2.772 3.370 29.717 1.00 12.01 80 TYR A C 1
ATOM 614 O O . TYR A 1 80 ? -3.761 2.868 30.254 1.00 12.37 80 TYR A O 1
ATOM 623 N N . SER A 1 81 ? -2.236 2.887 28.601 1.00 11.61 81 SER A N 1
ATOM 624 C CA . SER A 1 81 ? -2.746 1.657 27.996 1.00 11.96 81 SER A CA 1
ATOM 625 C C . SER A 1 81 ? -2.485 0.462 28.905 1.00 12.12 81 SER A C 1
ATOM 626 O O . SER A 1 81 ? -1.482 0.420 29.620 1.00 11.71 81 SER A O 1
ATOM 629 N N . ASP A 1 82 ? -3.386 -0.517 28.876 1.00 12.92 82 ASP A N 1
ATOM 630 C CA . ASP A 1 82 ? -3.134 -1.768 29.578 1.00 13.34 82 ASP A CA 1
ATOM 631 C C . ASP A 1 82 ? -1.952 -2.514 28.955 1.00 13.13 82 ASP A C 1
ATOM 632 O O . ASP A 1 82 ? -1.153 -3.115 29.670 1.00 13.18 82 ASP A O 1
ATOM 637 N N . LYS A 1 83 ? -1.832 -2.447 27.628 1.00 13.12 83 LYS A N 1
ATOM 638 C CA . LYS A 1 83 ? -0.727 -3.102 26.926 1.00 13.44 83 LYS A CA 1
ATOM 639 C C . LYS A 1 83 ? 0.620 -2.502 27.331 1.00 12.36 83 LYS A C 1
ATOM 640 O O . LYS A 1 83 ? 0.805 -1.282 27.292 1.00 12.05 83 LYS A O 1
ATOM 646 N N . LEU A 1 84 ? 1.536 -3.385 27.719 1.00 12.20 84 LEU A N 1
ATOM 647 C CA . LEU A 1 84 ? 2.899 -3.036 28.106 1.00 12.24 84 LEU A CA 1
ATOM 648 C C . LEU A 1 84 ? 3.880 -3.518 27.048 1.00 12.43 84 LEU A C 1
ATOM 649 O O . LEU A 1 84 ? 3.664 -4.562 26.422 1.00 13.01 84 LEU A O 1
ATOM 654 N N . VAL A 1 85 ? 4.957 -2.761 26.849 1.00 12.10 85 VAL A N 1
ATOM 655 C CA . VAL A 1 85 ? 6.020 -3.165 25.929 1.00 12.43 85 VAL A CA 1
ATOM 656 C C . VAL A 1 85 ? 7.407 -2.927 26.543 1.00 12.27 85 VAL A C 1
ATOM 657 O O . VAL A 1 85 ? 7.596 -1.967 27.302 1.00 11.26 85 VAL A O 1
ATOM 661 N N . PRO A 1 86 ? 8.374 -3.816 26.239 1.00 12.63 86 PRO A N 1
ATOM 662 C CA . PRO A 1 86 ? 9.748 -3.579 26.666 1.00 13.21 86 PRO A CA 1
ATOM 663 C C . PRO A 1 86 ? 10.514 -2.713 25.669 1.00 13.34 86 PRO A C 1
ATOM 664 O O . PRO A 1 86 ? 10.222 -2.725 24.465 1.00 14.05 86 PRO A O 1
ATOM 668 N N . PHE A 1 87 ? 11.488 -1.966 26.180 1.00 13.08 87 PHE A N 1
ATOM 669 C CA . PHE A 1 87 ? 12.343 -1.113 25.361 1.00 13.26 87 PHE A CA 1
ATOM 670 C C . PHE A 1 87 ? 13.658 -0.908 26.096 1.00 12.90 87 PHE A C 1
ATOM 671 O O . PHE A 1 87 ? 13.668 -0.757 27.321 1.00 12.49 87 PHE A O 1
ATOM 679 N N . ASP A 1 88 ? 14.760 -0.938 25.348 1.00 12.69 88 ASP A N 1
ATOM 680 C CA . ASP A 1 88 ? 16.090 -0.664 25.886 1.00 13.22 88 ASP A CA 1
ATOM 681 C C . ASP A 1 88 ? 16.249 0.845 26.044 1.00 12.74 88 ASP A C 1
ATOM 682 O O . ASP A 1 88 ? 16.588 1.562 25.098 1.00 13.39 88 ASP A O 1
ATOM 687 N N . GLU A 1 89 ? 15.992 1.309 27.259 1.00 12.13 89 GLU A N 1
ATOM 688 C CA . GLU A 1 89 ? 15.853 2.723 27.553 1.00 11.61 89 GLU A CA 1
ATOM 689 C C . GLU A 1 89 ? 17.161 3.324 28.045 1.00 11.14 89 GLU A C 1
ATOM 690 O O . GLU A 1 89 ? 17.945 2.660 28.726 1.00 11.12 89 GLU A O 1
ATOM 696 N N . GLY A 1 90 ? 17.394 4.580 27.682 1.00 10.56 90 GLY A N 1
ATOM 697 C CA . GLY A 1 90 ? 18.523 5.342 28.191 1.00 9.74 90 GLY A CA 1
ATOM 698 C C . GLY A 1 90 ? 18.051 6.594 28.902 1.00 9.03 90 GLY A C 1
ATOM 699 O O . GLY A 1 90 ? 16.850 6.863 28.987 1.00 9.16 90 GLY A O 1
ATOM 700 N N . CYS A 1 91 ? 19.009 7.363 29.409 1.00 8.20 91 CYS A N 1
ATOM 701 C CA . CYS A 1 91 ? 18.726 8.593 30.144 1.00 7.55 91 CYS A CA 1
ATOM 702 C C . CYS A 1 91 ? 19.976 9.454 30.176 1.00 7.63 91 CYS A C 1
ATOM 703 O O . CYS A 1 91 ? 21.021 9.002 30.634 1.00 7.58 91 CYS A O 1
ATOM 706 N N . LEU A 1 92 ? 19.875 10.697 29.716 1.00 7.62 92 LEU A N 1
ATOM 707 C CA . LEU A 1 92 ? 21.030 11.595 29.718 1.00 8.03 92 LEU A CA 1
ATOM 708 C C . LEU A 1 92 ? 21.616 11.842 31.110 1.00 7.54 92 LEU A C 1
ATOM 709 O O . LEU A 1 92 ? 22.779 12.210 31.239 1.00 7.78 92 LEU A O 1
ATOM 714 N N . SER A 1 93 ? 20.804 11.646 32.146 1.00 7.13 93 SER A N 1
ATOM 715 C CA . SER A 1 93 ? 21.270 11.795 33.523 1.00 7.29 93 SER A CA 1
ATOM 716 C C . SER A 1 93 ? 22.100 10.604 34.014 1.00 7.19 93 SER A C 1
ATOM 717 O O . SER A 1 93 ? 22.680 10.649 35.099 1.00 7.58 93 SER A O 1
ATOM 720 N N . PHE A 1 94 ? 22.140 9.541 33.210 1.00 6.98 94 PHE A N 1
ATOM 721 C CA . PHE A 1 94 ? 22.919 8.341 33.500 1.00 7.50 94 PHE A CA 1
ATOM 722 C C . PHE A 1 94 ? 23.742 8.025 32.247 1.00 8.13 94 PHE A C 1
ATOM 723 O O . PHE A 1 94 ? 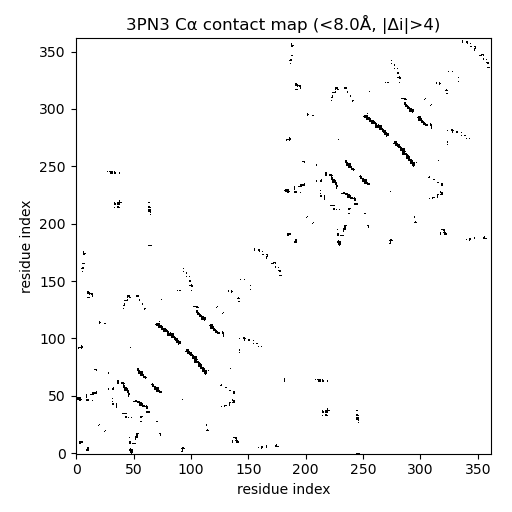23.406 7.098 31.513 1.00 8.02 94 PHE A O 1
ATOM 731 N N . PRO A 1 95 ? 24.806 8.808 31.979 1.00 9.05 95 PRO A N 1
ATOM 732 C CA . PRO A 1 95 ? 25.489 8.693 30.683 1.00 10.01 95 PRO A CA 1
ATOM 733 C C . PRO A 1 95 ? 25.950 7.279 30.324 1.00 10.58 95 PRO A C 1
ATOM 734 O O . PRO A 1 95 ? 26.610 6.606 31.123 1.00 10.70 95 PRO A O 1
ATOM 738 N N . GLY A 1 96 ? 25.573 6.845 29.124 1.00 11.18 96 GLY A N 1
ATOM 739 C CA . GLY A 1 96 ? 25.995 5.560 28.575 1.00 12.18 96 GLY A CA 1
ATOM 740 C C . GLY A 1 96 ? 25.295 4.332 29.134 1.00 12.63 96 GLY A C 1
ATOM 741 O O . GLY A 1 96 ? 25.613 3.211 28.738 1.00 13.78 96 GLY A O 1
ATOM 742 N N . ILE A 1 97 ? 24.343 4.528 30.046 1.00 12.01 97 ILE A N 1
ATOM 743 C CA . ILE A 1 97 ? 23.657 3.410 30.696 1.00 12.36 97 ILE A CA 1
ATOM 744 C C . ILE A 1 97 ? 22.316 3.138 30.023 1.00 12.03 97 ILE A C 1
ATOM 745 O O . ILE A 1 97 ? 21.447 4.014 29.974 1.00 11.24 97 ILE A O 1
ATOM 750 N N . TYR A 1 98 ? 22.167 1.924 29.500 1.00 12.43 98 TYR A N 1
ATOM 751 C CA . TYR A 1 98 ? 20.943 1.494 28.838 1.00 13.24 98 TYR A CA 1
ATOM 752 C C . TYR A 1 98 ? 20.512 0.164 29.419 1.00 12.94 98 TYR A C 1
ATOM 753 O O . TYR A 1 98 ? 21.346 -0.714 29.663 1.00 13.33 98 TYR A O 1
ATOM 762 N N . ALA A 1 99 ? 19.211 0.018 29.647 1.00 12.35 99 ALA A N 1
ATOM 763 C CA . ALA A 1 99 ? 18.661 -1.223 30.174 1.00 12.24 99 ALA A CA 1
ATOM 764 C C . ALA A 1 99 ? 17.182 -1.333 29.845 1.00 11.93 99 ALA A C 1
ATOM 765 O O . ALA A 1 99 ? 16.517 -0.329 29.561 1.00 11.61 99 ALA A O 1
ATOM 767 N N . GLU A 1 100 ? 16.672 -2.559 29.888 1.00 11.61 100 GLU A N 1
ATOM 768 C CA . GLU A 1 100 ? 15.281 -2.820 29.558 1.00 11.39 100 GLU A CA 1
ATOM 769 C C . GLU A 1 100 ? 14.327 -2.232 30.591 1.00 10.66 100 GLU A C 1
ATOM 770 O O . GLU A 1 100 ? 14.483 -2.448 31.794 1.00 10.45 100 GLU A O 1
ATOM 776 N N . VAL A 1 101 ? 13.350 -1.475 30.099 1.00 9.91 101 VAL A N 1
ATOM 777 C CA . VAL A 1 101 ? 12.269 -0.948 30.922 1.00 9.66 101 VAL A CA 1
ATOM 778 C C . VAL A 1 101 ? 10.941 -1.302 30.259 1.00 9.43 101 VAL A C 1
ATOM 779 O O . VAL A 1 101 ? 10.773 -1.125 29.053 1.00 9.20 101 VAL A O 1
ATOM 783 N N . VAL A 1 102 ? 10.009 -1.826 31.050 1.00 9.27 102 VAL A N 1
ATOM 784 C CA . VAL A 1 102 ? 8.660 -2.112 30.567 1.00 9.57 102 VAL A CA 1
ATOM 785 C C . VAL A 1 102 ? 7.754 -0.931 30.909 1.00 9.10 102 VAL A C 1
ATOM 786 O O . VAL A 1 102 ? 7.756 -0.457 32.044 1.00 9.65 102 VAL A O 1
ATOM 790 N N . ARG A 1 103 ? 7.004 -0.450 29.918 1.00 8.77 103 ARG A N 1
ATOM 791 C CA . ARG A 1 103 ? 6.052 0.648 30.107 1.00 8.58 103 ARG A CA 1
ATOM 792 C C . ARG A 1 103 ? 4.825 0.449 29.229 1.00 8.60 103 ARG A C 1
ATOM 793 O O . ARG A 1 103 ? 4.892 -0.265 28.229 1.00 8.76 103 ARG A O 1
ATOM 801 N N . PRO A 1 104 ? 3.702 1.100 29.587 1.00 8.68 104 PRO A N 1
ATOM 802 C CA . PRO A 1 104 ? 2.554 1.165 28.692 1.00 8.89 104 PRO A CA 1
ATOM 803 C C . PRO A 1 104 ? 2.938 1.631 27.294 1.00 9.20 104 PRO A C 1
ATOM 804 O O . PRO A 1 104 ? 3.798 2.501 27.127 1.00 9.03 104 PRO A O 1
ATOM 808 N N . GLN A 1 105 ? 2.298 1.036 26.298 1.00 9.57 105 GLN A N 1
ATOM 809 C CA . GLN A 1 105 ? 2.539 1.362 24.903 1.00 10.33 105 GLN A CA 1
ATOM 810 C C . GLN A 1 105 ? 2.047 2.762 24.529 1.00 9.89 105 GLN A C 1
ATOM 811 O O . GLN A 1 105 ? 2.667 3.436 23.703 1.00 10.23 105 GLN A O 1
ATOM 817 N N . SER A 1 106 ? 0.941 3.198 25.127 1.00 10.03 106 SER A N 1
ATOM 818 C CA . SER A 1 106 ? 0.342 4.476 24.761 1.00 10.37 106 SER A CA 1
ATOM 819 C C . SER A 1 106 ? -0.207 5.228 25.964 1.00 9.96 106 SER A C 1
ATOM 820 O O . SER A 1 106 ? -0.515 4.630 26.999 1.00 9.99 106 SER A O 1
ATOM 823 N N . VAL A 1 107 ? -0.309 6.549 25.822 1.00 9.78 107 VAL A N 1
ATOM 824 C CA . VAL A 1 107 ? -0.804 7.415 26.891 1.00 9.94 107 VAL A CA 1
ATOM 825 C C . VAL A 1 107 ? -1.675 8.547 26.348 1.00 9.98 107 VAL A C 1
ATOM 826 O O . VAL A 1 107 ? -1.576 8.909 25.176 1.00 10.23 107 VAL A O 1
ATOM 830 N N . LYS A 1 108 ? -2.518 9.098 27.220 1.00 10.09 108 LYS A N 1
ATOM 831 C CA . LYS A 1 108 ? -3.291 10.303 26.939 1.00 10.37 108 LYS A CA 1
ATOM 832 C C . LYS A 1 108 ? -2.913 11.349 27.979 1.00 10.18 108 LYS A C 1
ATOM 833 O O . LYS A 1 108 ? -2.848 11.047 29.174 1.00 10.33 108 LYS A O 1
ATOM 835 N N . ILE A 1 109 ? -2.663 12.567 27.511 1.00 10.06 109 ILE A N 1
ATOM 836 C CA . ILE A 1 109 ? -2.052 13.620 28.314 1.00 10.29 109 ILE A CA 1
ATOM 837 C C . ILE A 1 109 ? -2.892 14.896 28.276 1.00 10.54 109 ILE A C 1
ATOM 838 O O . ILE A 1 109 ? -3.383 15.280 27.217 1.00 11.13 109 ILE A O 1
ATOM 843 N N . ASP A 1 110 ? -3.040 15.543 29.433 1.00 10.81 110 ASP A N 1
ATOM 844 C CA . ASP A 1 110 ? -3.543 16.916 29.517 1.00 11.25 110 ASP A CA 1
ATOM 845 C C . ASP A 1 110 ? -2.400 17.824 29.951 1.00 10.73 110 ASP A C 1
ATOM 846 O O . ASP A 1 110 ? -1.652 17.482 30.865 1.00 10.99 110 ASP A O 1
ATOM 851 N N . ALA A 1 111 ? -2.277 18.989 29.323 1.00 10.16 111 ALA A N 1
ATOM 852 C CA . ALA A 1 111 ? -1.242 19.952 29.700 1.00 10.04 111 ALA A CA 1
ATOM 853 C C . ALA A 1 111 ? -1.693 21.360 29.359 1.00 10.35 111 ALA A C 1
ATOM 854 O O . ALA A 1 111 ? -2.818 21.567 28.893 1.00 10.70 111 ALA A O 1
ATOM 856 N N . ARG A 1 112 ? -0.819 22.328 29.607 1.00 10.22 112 ARG A N 1
ATOM 857 C CA . ARG A 1 112 ? -1.049 23.688 29.150 1.00 10.93 112 ARG A CA 1
ATOM 858 C C . ARG A 1 112 ? 0.060 24.091 28.201 1.00 10.91 112 ARG A C 1
ATOM 859 O O . ARG A 1 112 ? 1.199 23.633 28.335 1.00 10.53 112 ARG A O 1
ATOM 867 N N . ASP A 1 113 ? -0.278 24.928 27.226 1.00 11.38 113 ASP A N 1
ATOM 868 C CA . ASP A 1 113 ? 0.701 25.382 26.253 1.00 11.89 113 ASP A CA 1
ATOM 869 C C . ASP A 1 113 ? 1.454 26.615 26.753 1.00 12.25 113 ASP A C 1
ATOM 870 O O . ASP A 1 113 ? 1.293 27.024 27.906 1.00 12.14 113 ASP A O 1
ATOM 875 N N . ILE A 1 114 ? 2.276 27.194 25.882 1.00 13.03 114 ILE A N 1
ATOM 876 C CA . ILE A 1 114 ? 3.133 28.327 26.234 1.00 14.23 114 ILE A CA 1
ATOM 877 C C . ILE A 1 114 ? 2.362 29.557 26.736 1.00 14.58 114 ILE A C 1
ATOM 878 O O . ILE A 1 114 ? 2.928 30.396 27.439 1.00 14.72 114 ILE A O 1
ATOM 883 N N . THR A 1 115 ? 1.079 29.645 26.385 1.00 15.11 115 THR A N 1
ATOM 884 C CA . THR A 1 115 ? 0.231 30.778 26.780 1.00 15.73 115 THR A CA 1
ATOM 885 C C . THR A 1 115 ? -0.640 30.453 27.994 1.00 15.57 115 THR A C 1
ATOM 886 O O . THR A 1 115 ? -1.326 31.328 28.525 1.00 16.23 115 THR A O 1
ATOM 890 N N . GLY A 1 116 ? -0.624 29.191 28.418 1.00 15.02 116 GLY A N 1
ATOM 891 C CA . GLY A 1 116 ? -1.412 28.751 29.563 1.00 14.75 116 GLY A CA 1
ATOM 892 C C . GLY A 1 116 ? -2.736 28.112 29.198 1.00 14.52 116 GLY A C 1
ATOM 893 O O . GLY A 1 116 ? -3.533 27.793 30.079 1.00 14.96 116 GLY A O 1
ATOM 894 N N . GLU A 1 117 ? -2.967 27.917 27.903 1.00 14.26 117 GLU A N 1
ATOM 895 C CA . GLU A 1 117 ? -4.207 27.313 27.419 1.00 14.36 117 GLU A CA 1
ATOM 896 C C . GLU A 1 117 ? -4.152 25.793 27.527 1.00 14.06 117 GLU A C 1
ATOM 897 O O . GLU A 1 117 ? -3.133 25.178 27.211 1.00 13.54 117 GLU A O 1
ATOM 899 N N . ARG A 1 118 ? -5.251 25.193 27.971 1.00 14.17 118 ARG A N 1
ATOM 900 C CA . ARG A 1 118 ? -5.349 23.737 28.079 1.00 14.36 118 ARG A CA 1
ATOM 901 C C . ARG A 1 118 ? -5.346 23.065 26.711 1.00 14.13 118 ARG A C 1
ATOM 902 O O . ARG A 1 118 ? -5.946 23.566 25.761 1.00 14.57 118 ARG A O 1
ATOM 910 N N . PHE A 1 119 ? -4.649 21.937 26.618 1.00 13.45 119 PHE A N 1
ATOM 911 C CA . PHE A 1 119 ? -4.745 21.056 25.456 1.00 13.07 119 PHE A CA 1
ATOM 912 C C . PHE A 1 119 ? -4.533 19.620 25.898 1.00 13.00 119 PHE A C 1
ATOM 913 O O . PHE A 1 119 ? -4.038 19.364 27.001 1.00 12.72 119 PHE A O 1
ATOM 921 N N . SER A 1 120 ? -4.927 18.692 25.033 1.00 13.21 120 SER A N 1
ATOM 922 C CA . SER A 1 120 ? -4.731 17.271 25.259 1.00 13.66 120 SER A CA 1
ATOM 923 C C . SER A 1 120 ? -4.036 16.654 24.062 1.00 13.38 120 SER A C 1
ATOM 924 O O . SER A 1 120 ? -4.167 17.138 22.937 1.00 13.88 120 SER A O 1
ATOM 927 N N . ILE A 1 121 ? -3.291 15.584 24.314 1.00 12.95 121 ILE A N 1
ATOM 928 C CA . ILE A 1 121 ? -2.595 14.867 23.258 1.00 12.90 121 ILE A CA 1
ATOM 929 C C . ILE A 1 121 ? -2.509 13.379 23.590 1.00 12.32 121 ILE A C 1
ATOM 930 O O . ILE A 1 121 ? -2.374 13.001 24.757 1.00 12.61 121 ILE A O 1
ATOM 935 N N . SER A 1 122 ? -2.614 12.546 22.558 1.00 12.01 122 SER A N 1
ATOM 936 C CA . SER A 1 122 ? -2.443 11.103 22.687 1.00 12.03 122 SER A CA 1
ATOM 937 C C . SER A 1 122 ? -1.156 10.691 21.989 1.00 11.34 122 SER A C 1
ATOM 938 O O . SER A 1 122 ? -0.860 11.165 20.892 1.00 11.73 122 SER A O 1
ATOM 941 N N . LEU A 1 123 ? -0.395 9.810 22.630 1.00 10.52 123 LEU A N 1
ATOM 942 C CA . LEU A 1 123 ? 0.875 9.346 22.082 1.00 10.14 123 LEU A CA 1
ATOM 943 C C . LEU A 1 123 ? 0.976 7.834 22.123 1.00 10.32 123 LEU A C 1
ATOM 944 O O . LEU A 1 123 ? 0.420 7.189 23.010 1.00 10.04 123 LEU A O 1
ATOM 949 N N . SER A 1 124 ? 1.694 7.280 21.153 1.00 10.39 124 SER A N 1
ATOM 950 C CA . SER A 1 124 ? 2.005 5.858 21.107 1.00 11.18 124 SER A CA 1
ATOM 951 C C . SER A 1 124 ? 3.460 5.685 20.685 1.00 10.57 124 SER A C 1
ATOM 952 O O . SER A 1 124 ? 4.170 6.670 20.477 1.00 10.09 124 SER A O 1
ATOM 955 N N . ARG A 1 125 ? 3.899 4.432 20.582 1.00 10.73 125 ARG A N 1
ATOM 956 C CA . ARG A 1 125 ? 5.205 4.089 20.021 1.00 10.49 125 ARG A CA 1
ATOM 957 C C . ARG A 1 125 ? 6.351 4.835 20.719 1.00 10.02 125 ARG A C 1
ATOM 958 O O . ARG A 1 125 ? 6.313 5.036 21.931 1.00 9.75 125 ARG A O 1
ATOM 960 N N . LEU A 1 126 ? 7.366 5.245 19.966 1.00 9.85 126 LEU A N 1
ATOM 961 C CA . LEU A 1 126 ? 8.511 5.915 20.576 1.00 9.55 126 LEU A CA 1
ATOM 962 C C . LEU A 1 126 ? 8.147 7.234 21.280 1.00 8.96 126 LEU A C 1
ATOM 963 O O . LEU A 1 126 ? 8.610 7.470 22.403 1.00 8.43 126 LEU A O 1
ATOM 968 N N . PRO A 1 127 ? 7.330 8.096 20.638 1.00 8.56 127 PRO A N 1
ATOM 969 C CA . PRO A 1 127 ? 6.915 9.304 21.361 1.00 8.21 127 PRO A CA 1
ATOM 970 C C . PRO A 1 127 ? 6.290 9.039 22.741 1.00 8.03 127 PRO A C 1
ATOM 971 O O . PRO A 1 127 ? 6.630 9.736 23.700 1.00 7.74 127 PRO A O 1
ATOM 975 N N . ALA A 1 128 ? 5.424 8.033 22.863 1.00 7.91 128 ALA A N 1
ATOM 976 C CA . ALA A 1 128 ? 4.847 7.700 24.172 1.00 7.68 128 ALA A CA 1
ATOM 977 C C . ALA A 1 128 ? 5.896 7.219 25.170 1.00 7.46 128 ALA A C 1
ATOM 978 O O . ALA A 1 128 ? 5.806 7.513 26.365 1.00 7.68 128 ALA A O 1
ATOM 980 N N . ARG A 1 129 ? 6.866 6.451 24.682 1.00 7.61 129 ARG A N 1
ATOM 981 C CA . ARG A 1 129 ? 7.946 5.945 25.514 1.00 7.55 129 ARG A CA 1
ATOM 982 C C . ARG A 1 129 ? 8.761 7.098 26.086 1.00 7.50 129 ARG A C 1
ATOM 983 O O . ARG A 1 129 ? 8.991 7.167 27.295 1.00 7.37 129 ARG A O 1
ATOM 991 N N . ILE A 1 130 ? 9.196 8.001 25.213 1.00 7.29 130 ILE A N 1
ATOM 992 C CA . ILE A 1 130 ? 10.000 9.138 25.644 1.00 7.51 130 ILE A CA 1
ATOM 993 C C . ILE A 1 130 ? 9.186 10.043 26.560 1.00 7.10 130 ILE A C 1
ATOM 994 O O . ILE A 1 130 ? 9.684 10.507 27.593 1.00 7.26 130 ILE A O 1
ATOM 999 N N . PHE A 1 131 ? 7.925 10.288 26.202 1.00 7.01 131 PHE A N 1
ATOM 1000 C CA . PHE A 1 131 ? 7.096 11.125 27.051 1.00 6.90 131 PHE A CA 1
ATOM 1001 C C . PHE A 1 131 ? 7.013 10.586 28.475 1.00 6.75 131 PHE A C 1
ATOM 1002 O O . PHE A 1 131 ? 7.164 11.337 29.430 1.00 7.02 131 PHE A O 1
ATOM 1010 N N . GLN A 1 132 ? 6.756 9.290 28.615 1.00 6.73 132 GLN A N 1
ATOM 1011 C CA . GLN A 1 132 ? 6.643 8.686 29.940 1.00 6.73 132 GLN A CA 1
ATOM 1012 C C . GLN A 1 132 ? 7.940 8.780 30.717 1.00 6.63 132 GLN A C 1
ATOM 1013 O O . GLN A 1 132 ? 7.928 9.054 31.915 1.00 7.16 132 GLN A O 1
ATOM 1019 N N . HIS A 1 133 ? 9.056 8.573 30.029 1.00 6.33 133 HIS A N 1
ATOM 1020 C CA . HIS A 1 133 ? 10.358 8.729 30.653 1.00 6.36 133 HIS A CA 1
ATOM 1021 C C . HIS A 1 133 ? 10.559 10.157 31.194 1.00 6.32 133 HIS A C 1
ATOM 1022 O O . HIS A 1 133 ? 10.981 10.352 32.339 1.00 6.42 133 HIS A O 1
ATOM 1029 N N . GLU A 1 134 ? 10.235 11.150 30.370 1.00 6.17 134 GLU A N 1
ATOM 1030 C CA . GLU A 1 134 ? 10.374 12.549 30.773 1.00 6.45 134 GLU A CA 1
ATOM 1031 C C . GLU A 1 134 ? 9.344 12.978 31.811 1.00 6.60 134 GLU A C 1
ATOM 1032 O O . GLU A 1 134 ? 9.637 13.802 32.670 1.00 6.62 134 GLU A O 1
ATOM 1038 N N . TYR A 1 135 ? 8.142 12.419 31.728 1.00 6.92 135 TYR A N 1
ATOM 1039 C CA . TYR A 1 135 ? 7.105 12.690 32.713 1.00 7.08 135 TYR A CA 1
ATOM 1040 C C . TYR A 1 135 ? 7.540 12.177 34.080 1.00 6.74 135 TYR A C 1
ATOM 1041 O O . TYR A 1 135 ? 7.374 12.863 35.090 1.00 7.25 135 TYR A O 1
ATOM 1050 N N . ASP A 1 136 ? 8.117 10.978 34.108 1.00 6.65 136 ASP A N 1
ATOM 1051 C CA . ASP A 1 136 ? 8.703 10.467 35.337 1.00 6.74 136 ASP A CA 1
ATOM 1052 C C . ASP A 1 136 ? 9.690 11.481 35.927 1.00 6.59 136 ASP A C 1
ATOM 1053 O O . ASP A 1 136 ? 9.661 11.735 37.126 1.00 6.60 136 ASP A O 1
ATOM 1058 N N . HIS A 1 137 ? 10.552 12.077 35.097 1.00 6.23 137 HIS A N 1
ATOM 1059 C CA . HIS A 1 137 ? 11.475 13.100 35.600 1.00 6.25 137 HIS A CA 1
ATOM 1060 C C . HIS A 1 137 ? 10.733 14.227 36.319 1.00 6.28 137 HIS A C 1
ATOM 1061 O O . HIS A 1 137 ? 11.208 14.730 37.341 1.00 6.54 137 HIS A O 1
ATOM 1068 N N . LEU A 1 138 ? 9.588 14.639 35.771 1.00 6.66 138 LEU A N 1
ATOM 1069 C CA . LEU A 1 138 ? 8.788 15.699 36.387 1.00 7.17 138 LEU A CA 1
ATOM 1070 C C . LEU A 1 138 ? 8.181 15.287 37.729 1.00 7.94 138 LEU A C 1
ATOM 1071 O O . LEU A 1 138 ? 7.830 16.147 38.538 1.00 8.23 138 LEU A O 1
ATOM 1076 N N . GLU A 1 139 ? 8.070 13.981 37.964 1.00 8.13 139 GLU A N 1
ATOM 1077 C CA . GLU A 1 139 ? 7.581 13.460 39.239 1.00 8.90 139 GLU A CA 1
ATOM 1078 C C . GLU A 1 139 ? 8.717 12.981 40.148 1.00 8.60 139 GLU A C 1
ATOM 1079 O O . GLU A 1 139 ? 8.475 12.351 41.178 1.00 9.33 139 GLU A O 1
ATOM 1085 N N . GLY A 1 140 ? 9.959 13.287 39.777 1.00 8.35 140 GLY A N 1
ATOM 1086 C CA . GLY A 1 140 ? 11.110 12.879 40.584 1.00 8.00 140 GLY A CA 1
ATOM 1087 C C . GLY A 1 140 ? 11.373 11.385 40.546 1.00 7.83 140 GLY A C 1
ATOM 1088 O O . GLY A 1 140 ? 11.926 10.816 41.489 1.00 8.21 140 GLY A O 1
ATOM 1089 N N . VAL A 1 141 ? 10.966 10.756 39.446 1.00 7.53 141 VAL A N 1
ATOM 1090 C CA . VAL A 1 141 ? 11.110 9.321 39.250 1.00 7.69 141 VAL A CA 1
ATOM 1091 C C . VAL A 1 141 ? 12.143 9.076 38.151 1.00 7.19 141 VAL A C 1
ATOM 1092 O O . VAL A 1 141 ? 12.099 9.710 37.096 1.00 7.06 141 VAL A O 1
ATOM 1096 N N . LEU A 1 142 ? 13.078 8.169 38.417 1.00 7.30 142 LEU A N 1
ATOM 1097 C CA . LEU A 1 142 ? 14.177 7.886 37.501 1.00 7.45 142 LEU A CA 1
ATOM 1098 C C . LEU A 1 142 ? 14.050 6.472 36.953 1.00 7.28 142 LEU A C 1
ATOM 1099 O O . LEU A 1 142 ? 13.418 5.617 37.580 1.00 7.74 142 LEU A O 1
ATOM 1104 N N . PHE A 1 143 ? 14.639 6.223 35.787 1.00 7.48 143 PHE A N 1
ATOM 1105 C CA . PHE A 1 143 ? 14.282 5.025 35.024 1.00 8.03 143 PHE A CA 1
ATOM 1106 C C . PHE A 1 143 ? 14.625 3.689 35.684 1.00 8.36 143 PHE A C 1
ATOM 1107 O O . PHE A 1 143 ? 13.946 2.691 35.438 1.00 8.38 143 PHE A O 1
ATOM 1115 N N . PHE A 1 144 ? 15.627 3.675 36.560 1.00 8.44 144 PHE A N 1
ATOM 1116 C CA . PHE A 1 144 ? 15.947 2.449 37.286 1.00 9.11 144 PHE A CA 1
ATOM 1117 C C . PHE A 1 144 ? 14.881 2.086 38.319 1.00 9.48 144 PHE A C 1
ATOM 1118 O O . PHE A 1 144 ? 14.770 0.920 38.698 1.00 9.79 144 PHE A O 1
ATOM 1126 N N . ASP A 1 145 ? 14.086 3.074 38.745 1.00 9.60 145 ASP A N 1
ATOM 1127 C CA . ASP A 1 145 ? 12.918 2.817 39.600 1.00 10.05 145 ASP A CA 1
ATOM 1128 C C . ASP A 1 145 ? 11.931 1.888 38.890 1.00 10.58 145 ASP A C 1
ATOM 1129 O O . ASP A 1 145 ? 11.143 1.199 39.538 1.00 11.48 145 ASP A O 1
ATOM 1134 N N . ARG A 1 146 ? 11.974 1.900 37.559 1.00 10.66 146 ARG A N 1
ATOM 1135 C CA . ARG A 1 146 ? 11.033 1.177 36.710 1.00 11.17 146 ARG A CA 1
ATOM 1136 C C . ARG A 1 146 ? 11.563 -0.177 36.243 1.00 11.14 146 ARG A C 1
ATOM 1137 O O . ARG A 1 146 ? 10.840 -0.930 35.576 1.00 11.43 146 ARG A O 1
ATOM 1145 N N . MET A 1 147 ? 12.814 -0.482 36.577 1.00 11.02 147 MET A N 1
ATOM 1146 C CA . MET A 1 147 ? 13.439 -1.731 36.152 1.00 10.98 147 MET A CA 1
ATOM 1147 C C . MET A 1 147 ? 13.121 -2.855 37.121 1.00 11.70 147 MET A C 1
ATOM 1148 O O . MET A 1 147 ? 12.900 -2.615 38.305 1.00 11.95 147 MET A O 1
ATOM 1153 N N . THR A 1 148 ? 13.098 -4.082 36.611 1.00 12.46 148 THR A N 1
ATOM 1154 C CA . THR A 1 148 ? 12.989 -5.255 37.477 1.00 13.24 148 THR A CA 1
ATOM 1155 C C . THR A 1 148 ? 14.234 -5.354 38.357 1.00 13.75 148 THR A C 1
ATOM 1156 O O . THR A 1 148 ? 15.277 -4.771 38.039 1.00 13.45 148 THR A O 1
ATOM 1160 N N . ASP A 1 149 ? 14.128 -6.095 39.458 1.00 14.51 149 ASP A N 1
ATOM 1161 C CA . ASP A 1 149 ? 15.275 -6.340 40.330 1.00 15.28 149 ASP A CA 1
ATOM 1162 C C . ASP A 1 149 ? 16.460 -6.913 39.553 1.00 15.07 149 ASP A C 1
ATOM 1163 O O . ASP A 1 149 ? 17.602 -6.502 39.766 1.00 15.15 149 ASP A O 1
ATOM 1168 N N . GLN A 1 150 ? 16.179 -7.840 38.639 1.00 14.98 150 GLN A N 1
ATOM 1169 C CA . GLN A 1 150 ? 17.216 -8.487 37.836 1.00 15.17 150 GLN A CA 1
ATOM 1170 C C . GLN A 1 150 ? 17.921 -7.511 36.892 1.00 14.63 150 GLN A C 1
ATOM 1171 O O . GLN A 1 150 ? 19.149 -7.521 36.785 1.00 14.83 150 GLN A O 1
ATOM 1173 N N . VAL A 1 151 ? 17.146 -6.670 36.210 1.00 14.00 151 VAL A N 1
ATOM 1174 C CA . VAL A 1 151 ? 17.717 -5.673 35.304 1.00 13.43 151 VAL A CA 1
ATOM 1175 C C . VAL A 1 151 ? 18.510 -4.614 36.086 1.00 13.02 151 VAL A C 1
ATOM 1176 O O . VAL A 1 151 ? 19.613 -4.234 35.682 1.00 12.83 151 VAL A O 1
ATOM 1180 N N . LEU A 1 152 ? 17.961 -4.164 37.211 1.00 12.59 152 LEU A N 1
ATOM 1181 C CA . LEU A 1 152 ? 18.671 -3.223 38.082 1.00 12.72 152 LEU A CA 1
ATOM 1182 C C . LEU A 1 152 ? 20.035 -3.764 38.510 1.00 12.96 152 LEU A C 1
ATOM 1183 O O . LEU A 1 152 ? 21.032 -3.040 38.473 1.00 12.57 152 LEU A O 1
ATOM 1188 N N . ASP A 1 153 ? 20.077 -5.038 38.903 1.00 13.63 153 ASP A N 1
ATOM 1189 C CA . ASP A 1 153 ? 21.332 -5.682 39.299 1.00 14.52 153 ASP A CA 1
ATOM 1190 C C . ASP A 1 153 ? 22.422 -5.538 38.236 1.00 14.29 153 ASP A C 1
ATOM 1191 O O . ASP A 1 153 ? 23.598 -5.395 38.567 1.00 14.78 153 ASP A O 1
ATOM 1196 N N . SER A 1 154 ? 22.024 -5.551 36.964 1.00 13.84 154 SER A N 1
ATOM 1197 C CA . SER A 1 154 ? 22.971 -5.461 35.854 1.00 13.68 154 SER A CA 1
ATOM 1198 C C . SER A 1 154 ? 23.598 -4.070 35.677 1.00 13.07 154 SER A C 1
ATOM 1199 O O . SER A 1 154 ? 24.590 -3.925 34.962 1.00 13.43 154 SER A O 1
ATOM 1202 N N . ILE A 1 155 ? 23.016 -3.051 36.309 1.00 12.25 155 ILE A N 1
ATOM 1203 C CA . ILE A 1 155 ? 23.566 -1.694 36.212 1.00 11.63 155 ILE A CA 1
ATOM 1204 C C . ILE A 1 155 ? 23.942 -1.076 37.563 1.00 11.21 155 ILE A C 1
ATOM 1205 O O . ILE A 1 155 ? 24.326 0.091 37.628 1.00 10.96 155 ILE A O 1
ATOM 1210 N N . ARG A 1 156 ? 23.848 -1.859 38.636 1.00 10.93 156 ARG A N 1
ATOM 1211 C CA . ARG A 1 156 ? 24.148 -1.351 39.977 1.00 11.08 156 ARG A CA 1
ATOM 1212 C C . ARG A 1 156 ? 25.534 -0.722 40.074 1.00 10.43 156 ARG A C 1
ATOM 1213 O O . ARG A 1 156 ? 25.691 0.358 40.633 1.00 9.66 156 ARG A O 1
ATOM 1221 N N . GLU A 1 157 ? 26.541 -1.401 39.529 1.00 10.18 157 GLU A N 1
ATOM 1222 C CA . GLU A 1 157 ? 27.911 -0.901 39.613 1.00 9.95 157 GLU A CA 1
ATOM 1223 C C . GLU A 1 157 ? 28.093 0.423 38.875 1.00 9.77 157 GLU A C 1
ATOM 1224 O O . GLU A 1 157 ? 28.789 1.318 39.349 1.00 9.77 157 GLU A O 1
ATOM 1230 N N . GLU A 1 158 ? 27.432 0.549 37.730 1.00 9.95 158 GLU A N 1
ATOM 1231 C CA . GLU A 1 158 ? 27.458 1.790 36.963 1.00 10.40 158 GLU A CA 1
ATOM 1232 C C . GLU A 1 158 ? 26.810 2.935 37.744 1.00 10.04 158 GLU A C 1
ATOM 1233 O O . GLU A 1 158 ? 27.295 4.064 37.718 1.00 10.08 158 GLU A O 1
ATOM 1239 N N . LEU A 1 159 ? 25.726 2.635 38.454 1.00 9.85 159 LEU A N 1
ATOM 1240 C CA . LEU A 1 159 ? 25.071 3.639 39.287 1.00 9.98 159 LEU A CA 1
ATOM 1241 C C . LEU A 1 159 ? 25.941 4.023 40.478 1.00 9.39 159 LEU A C 1
ATOM 1242 O O . LEU A 1 159 ? 26.031 5.196 40.834 1.00 9.45 159 LEU A O 1
ATOM 1247 N N . GLU A 1 160 ? 26.615 3.039 41.068 1.00 9.42 160 GLU A N 1
ATOM 1248 C CA . GLU A 1 160 ? 27.558 3.319 42.151 1.00 9.12 160 GLU A CA 1
ATOM 1249 C C . GLU A 1 160 ? 28.740 4.178 41.695 1.00 9.20 160 GLU A C 1
ATOM 1250 O O . GLU A 1 160 ? 29.228 5.003 42.461 1.00 9.52 160 GLU A O 1
ATOM 1256 N N . ALA A 1 161 ? 29.175 4.011 40.444 1.00 9.25 161 ALA A N 1
ATOM 1257 C CA . ALA A 1 161 ? 30.230 4.863 39.889 1.00 9.49 161 ALA A CA 1
ATOM 1258 C C . ALA A 1 161 ? 29.763 6.319 39.806 1.00 9.31 161 ALA A C 1
ATOM 1259 O O . ALA A 1 161 ? 30.529 7.239 40.099 1.00 9.68 161 ALA A O 1
ATOM 1261 N N . LEU A 1 162 ? 28.506 6.523 39.412 1.00 9.09 162 LEU A N 1
ATOM 1262 C CA . LEU A 1 162 ? 27.919 7.867 39.402 1.00 9.01 162 LEU A CA 1
ATOM 1263 C C . LEU A 1 162 ? 27.809 8.449 40.810 1.00 9.09 162 LEU A C 1
ATOM 1264 O O . LEU A 1 162 ? 28.080 9.633 41.018 1.00 9.38 162 LEU A O 1
ATOM 1269 N N . GLU A 1 163 ? 27.429 7.613 41.776 1.00 9.29 163 GLU A N 1
ATOM 1270 C CA . GLU A 1 163 ? 27.355 8.041 43.174 1.00 9.60 163 GLU A CA 1
ATOM 1271 C C . GLU A 1 163 ? 28.717 8.522 43.673 1.00 10.23 163 GLU A C 1
ATOM 1272 O O . GLU A 1 163 ? 28.817 9.573 44.308 1.00 10.87 163 GLU A O 1
ATOM 1278 N N . LYS A 1 164 ? 29.761 7.764 43.347 1.00 11.01 164 LYS A N 1
ATOM 1279 C CA . LYS A 1 164 ? 31.130 8.144 43.713 1.00 12.12 164 LYS A CA 1
ATOM 1280 C C . LYS A 1 164 ? 31.566 9.450 43.038 1.00 12.57 164 LYS A C 1
ATOM 1281 O O . LYS A 1 164 ? 32.178 10.307 43.678 1.00 12.81 164 LYS A O 1
ATOM 1287 N N . LYS A 1 165 ? 31.232 9.601 41.756 1.00 12.87 165 LYS A N 1
ATOM 1288 C CA . LYS A 1 165 ? 31.540 10.824 41.008 1.00 13.62 165 LYS A CA 1
ATOM 1289 C C . LYS A 1 165 ? 30.919 12.057 41.661 1.00 13.66 165 LYS A C 1
ATOM 1290 O O . LYS A 1 165 ? 31.570 13.099 41.774 1.00 14.08 165 LYS A O 1
ATOM 1296 N N . TYR A 1 166 ? 29.668 11.932 42.096 1.00 13.59 166 TYR A N 1
ATOM 1297 C CA . TYR A 1 166 ? 28.985 13.018 42.795 1.00 13.72 166 TYR A CA 1
ATOM 1298 C C . TYR A 1 166 ? 29.689 13.380 44.100 1.00 14.46 166 TYR A C 1
ATOM 1299 O O . TYR A 1 166 ? 29.861 14.560 44.415 1.00 14.52 166 TYR A O 1
ATOM 1308 N N . GLU A 1 167 ? 30.094 12.359 44.851 1.00 15.09 167 GLU A N 1
ATOM 1309 C CA . GLU A 1 167 ? 30.760 12.559 46.135 1.00 16.22 167 GLU A CA 1
ATOM 1310 C C . GLU A 1 167 ? 32.112 13.241 45.959 1.00 17.20 167 GLU A C 1
ATOM 1311 O O . GLU A 1 167 ? 32.477 14.115 46.745 1.00 17.64 167 GLU A O 1
ATOM 1317 N N . GLU A 1 168 ? 32.832 12.855 44.909 1.00 18.17 168 GLU A N 1
ATOM 1318 C CA . GLU A 1 168 ? 34.122 13.458 44.580 1.00 19.60 168 GLU A CA 1
ATOM 1319 C C . GLU A 1 168 ? 33.989 14.909 44.117 1.00 19.83 168 GLU A C 1
ATOM 1320 O O . GLU A 1 168 ? 34.827 15.747 44.455 1.00 20.51 168 GLU A O 1
ATOM 1326 N N . LYS A 1 169 ? 32.936 15.200 43.355 1.00 20.13 169 LYS A N 1
ATOM 1327 C CA . LYS A 1 169 ? 32.719 16.544 42.814 1.00 20.37 169 LYS A CA 1
ATOM 1328 C C . LYS A 1 169 ? 32.242 17.543 43.869 1.00 20.58 169 LYS A C 1
ATOM 1329 O O . LYS A 1 169 ? 32.675 18.699 43.874 1.00 21.11 169 LYS A O 1
ATOM 1331 N N . THR A 1 170 ? 31.364 17.092 44.763 1.00 20.46 170 THR A N 1
ATOM 1332 C CA . THR A 1 170 ? 30.694 17.983 45.715 1.00 20.49 170 THR A CA 1
ATOM 1333 C C . THR A 1 170 ? 31.296 17.975 47.120 1.00 20.62 170 THR A C 1
ATOM 1334 O O . THR A 1 170 ? 31.200 18.970 47.843 1.00 21.12 170 THR A O 1
ATOM 1338 N N . GLY A 1 171 ? 31.897 16.852 47.508 1.00 20.40 171 GLY A N 1
ATOM 1339 C CA . GLY A 1 171 ? 32.357 16.654 48.883 1.00 20.23 171 GLY A CA 1
ATOM 1340 C C . GLY A 1 171 ? 31.219 16.286 49.823 1.00 19.94 171 GLY A C 1
ATOM 1341 O O . GLY A 1 171 ? 31.395 16.251 51.043 1.00 20.44 171 GLY A O 1
ATOM 1342 N N . LEU A 1 172 ? 30.049 16.015 49.247 1.00 19.20 172 LEU A N 1
ATOM 1343 C CA . LEU A 1 172 ? 28.860 15.635 50.003 1.00 18.46 172 LEU A CA 1
ATOM 1344 C C . LEU A 1 172 ? 28.601 14.137 49.840 1.00 17.75 172 LEU A C 1
ATOM 1345 O O . LEU A 1 172 ? 29.015 13.550 48.836 1.00 17.59 172 LEU A O 1
ATOM 1350 N N . PRO A 1 173 ? 27.921 13.511 50.821 1.00 17.08 173 PRO A N 1
ATOM 1351 C CA . PRO A 1 173 ? 27.537 12.116 50.622 1.00 16.31 173 PRO A CA 1
ATOM 1352 C C . PRO A 1 173 ? 26.470 12.016 49.539 1.00 15.40 173 PRO A C 1
ATOM 1353 O O . PRO A 1 173 ? 25.681 12.949 49.355 1.00 15.32 173 PRO A O 1
ATOM 1357 N N . SER A 1 174 ? 26.454 10.900 48.818 1.00 14.44 174 SER A N 1
ATOM 1358 C CA . SER A 1 174 ? 25.420 10.674 47.818 1.00 13.64 174 SER A CA 1
ATOM 1359 C C . SER A 1 174 ? 24.062 10.684 48.523 1.00 13.29 174 SER A C 1
ATOM 1360 O O . SER A 1 174 ? 23.869 9.942 49.488 1.00 13.53 174 SER A O 1
ATOM 1363 N N . PRO A 1 175 ? 23.129 11.548 48.071 1.00 12.71 175 PRO A N 1
ATOM 1364 C CA . PRO A 1 175 ? 21.856 11.679 48.791 1.00 12.51 175 PRO A CA 1
ATOM 1365 C C . PRO A 1 175 ? 20.926 10.486 48.606 1.00 12.23 175 PRO A C 1
ATOM 1366 O O . PRO A 1 175 ? 19.960 10.330 49.352 1.00 12.57 175 PRO A O 1
ATOM 1370 N N . GLU A 1 176 ? 21.216 9.658 47.608 1.00 11.51 176 GLU A N 1
ATOM 1371 C CA . GLU A 1 176 ? 20.542 8.380 47.446 1.00 11.15 176 GLU A CA 1
ATOM 1372 C C . GLU A 1 176 ? 21.576 7.354 47.013 1.00 11.31 176 GLU A C 1
ATOM 1373 O O . GLU A 1 176 ? 22.588 7.701 46.404 1.00 11.15 176 GLU A O 1
ATOM 1379 N N . ARG A 1 177 ? 21.332 6.097 47.355 1.00 11.60 177 ARG A N 1
ATOM 1380 C CA . ARG A 1 177 ? 22.255 5.023 47.012 1.00 12.57 177 ARG A CA 1
ATOM 1381 C C . ARG A 1 177 ? 21.451 3.846 46.483 1.00 12.17 177 ARG A C 1
ATOM 1382 O O . ARG A 1 177 ? 20.483 3.413 47.113 1.00 12.41 177 ARG A O 1
ATOM 1390 N N . VAL A 1 178 ? 21.845 3.334 45.322 1.00 12.55 178 VAL A N 1
ATOM 1391 C CA . VAL A 1 178 ? 21.154 2.201 44.707 1.00 13.53 178 VAL A CA 1
ATOM 1392 C C . VAL A 1 178 ? 21.154 0.962 45.620 1.00 14.51 178 VAL A C 1
ATOM 1393 O O . VAL A 1 178 ? 20.264 0.112 45.515 1.00 14.84 178 VAL A O 1
ATOM 1397 N N . GLU A 1 179 ? 22.133 0.894 46.527 1.00 15.63 179 GLU A N 1
ATOM 1398 C CA . GLU A 1 179 ? 22.186 -0.130 47.583 1.00 17.16 179 GLU A CA 1
ATOM 1399 C C . GLU A 1 179 ? 20.900 -0.248 48.397 1.00 18.22 179 GLU A C 1
ATOM 1400 O O . GLU A 1 179 ? 20.530 -1.347 48.815 1.00 18.57 179 GLU A O 1
ATOM 1406 N N . ALA A 1 180 ? 20.241 0.887 48.632 1.00 19.41 180 ALA A N 1
ATOM 1407 C CA . ALA A 1 180 ? 19.049 0.954 49.485 1.00 20.62 180 ALA A CA 1
ATOM 1408 C C . ALA A 1 180 ? 17.873 0.140 48.951 1.00 21.49 180 ALA A C 1
ATOM 1409 O O . ALA A 1 180 ? 16.980 -0.242 49.713 1.00 21.98 180 ALA A O 1
ATOM 1411 N N . ARG A 1 181 ? 17.872 -0.125 47.649 1.00 22.23 181 ARG A N 1
ATOM 1412 C CA . ARG A 1 181 ? 16.871 -1.001 47.057 1.00 22.96 181 ARG A CA 1
ATOM 1413 C C . ARG A 1 181 ? 17.380 -2.440 46.979 1.00 23.58 181 ARG A C 1
ATOM 1414 O O . ARG A 1 181 ? 18.535 -2.685 46.629 1.00 24.16 181 ARG A O 1
ATOM 1422 N N . MET B 1 1 ? 15.801 17.130 7.405 1.00 8.62 1 MET B N 1
ATOM 1423 C CA . MET B 1 1 ? 16.783 18.130 6.899 1.00 9.11 1 MET B CA 1
ATOM 1424 C C . MET B 1 1 ? 18.106 17.436 6.613 1.00 9.53 1 MET B C 1
ATOM 1425 O O . MET B 1 1 ? 18.275 16.253 6.922 1.00 9.22 1 MET B O 1
ATOM 1430 N N . GLU B 1 2 ? 19.029 18.159 5.986 1.00 10.29 2 GLU B N 1
ATOM 1431 C CA . GLU B 1 2 ? 20.323 17.593 5.634 1.00 12.17 2 GLU B CA 1
ATOM 1432 C C . GLU B 1 2 ? 21.344 18.703 5.507 1.00 11.69 2 GLU B C 1
ATOM 1433 O O . GLU B 1 2 ? 20.997 19.840 5.180 1.00 13.33 2 GLU B O 1
ATOM 1439 N N . ILE B 1 3 ? 22.601 18.380 5.776 1.00 10.73 3 ILE B N 1
ATOM 1440 C CA . ILE B 1 3 ? 23.685 19.277 5.410 1.00 10.60 3 ILE B CA 1
ATOM 1441 C C . ILE B 1 3 ? 24.161 18.865 4.024 1.00 10.06 3 ILE B C 1
ATOM 1442 O O . ILE B 1 3 ? 24.553 17.714 3.801 1.00 10.54 3 ILE B O 1
ATOM 1447 N N . VAL B 1 4 ? 24.086 19.809 3.094 1.00 9.31 4 VAL B N 1
ATOM 1448 C CA . VAL B 1 4 ? 24.524 19.615 1.719 1.00 9.59 4 VAL B CA 1
ATOM 1449 C C . VAL B 1 4 ? 26.050 19.554 1.689 1.00 9.05 4 VAL B C 1
ATOM 1450 O O . VAL B 1 4 ? 26.718 20.403 2.279 1.00 9.14 4 VAL B O 1
ATOM 1454 N N . GLU B 1 5 ? 26.591 18.538 1.019 1.00 8.72 5 GLU B N 1
ATOM 1455 C CA . GLU B 1 5 ? 28.038 18.325 0.990 1.00 8.93 5 GLU B CA 1
ATOM 1456 C C . GLU B 1 5 ? 28.643 18.671 -0.359 1.00 8.21 5 GLU B C 1
ATOM 1457 O O . GLU B 1 5 ? 28.028 18.459 -1.402 1.00 8.43 5 GLU B O 1
ATOM 1463 N N . TYR B 1 6 ? 29.853 19.214 -0.326 1.00 7.84 6 TYR B N 1
ATOM 1464 C CA . TYR B 1 6 ? 30.633 19.426 -1.539 1.00 7.88 6 TYR B CA 1
ATOM 1465 C C . TYR B 1 6 ? 30.740 18.096 -2.298 1.00 7.96 6 TYR B C 1
ATOM 1466 O O . TYR B 1 6 ? 30.899 17.048 -1.669 1.00 7.85 6 TYR B O 1
ATOM 1475 N N . PRO B 1 7 ? 30.692 18.125 -3.646 1.00 8.22 7 PRO B N 1
ATOM 1476 C CA . PRO B 1 7 ? 30.570 19.242 -4.583 1.00 8.30 7 PRO B CA 1
ATOM 1477 C C . PRO B 1 7 ? 29.146 19.558 -5.062 1.00 8.51 7 PRO B C 1
ATOM 1478 O O . PRO B 1 7 ? 28.977 20.012 -6.198 1.00 8.49 7 PRO B O 1
ATOM 1482 N N . ASP B 1 8 ? 28.140 19.342 -4.221 1.00 8.47 8 ASP B N 1
ATOM 1483 C CA . ASP B 1 8 ? 26.760 19.631 -4.611 1.00 9.20 8 ASP B CA 1
ATOM 1484 C C . ASP B 1 8 ? 26.658 21.071 -5.141 1.00 8.86 8 ASP B C 1
ATOM 1485 O O . ASP B 1 8 ? 27.139 22.010 -4.491 1.00 8.78 8 ASP B O 1
ATOM 1490 N N . PRO B 1 9 ? 26.056 21.250 -6.334 1.00 8.91 9 PRO B N 1
ATOM 1491 C CA . PRO B 1 9 ? 26.014 22.578 -6.950 1.00 8.90 9 PRO B CA 1
ATOM 1492 C C . PRO B 1 9 ? 25.206 23.618 -6.166 1.00 8.53 9 PRO B C 1
ATOM 1493 O O . PRO B 1 9 ? 25.369 24.812 -6.397 1.00 8.77 9 PRO B O 1
ATOM 1497 N N . ILE B 1 10 ? 24.368 23.176 -5.232 1.00 8.21 10 ILE B N 1
ATOM 1498 C CA . ILE B 1 10 ? 23.662 24.106 -4.346 1.00 8.21 10 ILE B CA 1
ATOM 1499 C C . ILE B 1 10 ? 24.640 25.021 -3.599 1.00 8.01 10 ILE B C 1
ATOM 1500 O O . ILE B 1 10 ? 24.335 26.183 -3.351 1.00 7.97 10 ILE B O 1
ATOM 1505 N N . LEU B 1 11 ? 25.822 24.504 -3.270 1.00 7.59 11 LEU B N 1
ATOM 1506 C CA . LEU B 1 11 ? 26.812 25.289 -2.529 1.00 7.60 11 LEU B CA 1
ATOM 1507 C C . LEU B 1 11 ? 27.514 26.363 -3.359 1.00 7.75 11 LEU B C 1
ATOM 1508 O O . LEU B 1 11 ? 28.259 27.181 -2.806 1.00 7.85 11 LEU B O 1
ATOM 1513 N N . ARG B 1 12 ? 27.275 26.356 -4.673 1.00 7.87 12 ARG B N 1
ATOM 1514 C CA . ARG B 1 12 ? 27.835 27.356 -5.590 1.00 8.28 12 ARG B CA 1
ATOM 1515 C C . ARG B 1 12 ? 26.772 28.246 -6.227 1.00 8.70 12 ARG B C 1
ATOM 1516 O O . ARG B 1 12 ? 27.099 29.299 -6.781 1.00 9.59 12 ARG B O 1
ATOM 1524 N N . ALA B 1 13 ? 25.513 27.822 -6.162 1.00 8.79 13 ALA B N 1
ATOM 1525 C CA . ALA B 1 13 ? 24.428 28.529 -6.847 1.00 9.33 13 ALA B CA 1
ATOM 1526 C C . ALA B 1 13 ? 24.184 29.911 -6.255 1.00 9.66 13 ALA B C 1
ATOM 1527 O O . ALA B 1 13 ? 24.513 30.173 -5.094 1.00 9.26 13 ALA B O 1
ATOM 1529 N N . LYS B 1 14 ? 23.607 30.796 -7.063 1.00 10.26 14 LYS B N 1
ATOM 1530 C CA . LYS B 1 14 ? 23.254 32.132 -6.610 1.00 10.48 14 LYS B CA 1
ATOM 1531 C C . LYS B 1 14 ? 22.232 32.041 -5.489 1.00 10.13 14 LYS B C 1
ATOM 1532 O O . LYS B 1 14 ? 21.264 31.284 -5.575 1.00 10.25 14 LYS B O 1
ATOM 1534 N N . ASN B 1 15 ? 22.460 32.811 -4.435 1.00 9.78 15 ASN B N 1
ATOM 1535 C CA . ASN B 1 15 ? 21.535 32.867 -3.319 1.00 9.70 15 ASN B CA 1
ATOM 1536 C C . ASN B 1 15 ? 20.684 34.112 -3.392 1.00 10.08 15 ASN B C 1
ATOM 1537 O O . ASN B 1 15 ? 21.197 35.228 -3.457 1.00 10.52 15 ASN B O 1
ATOM 1542 N N . LYS B 1 16 ? 19.376 33.897 -3.405 1.00 9.78 16 LYS B N 1
ATOM 1543 C CA . LYS B 1 16 ? 18.426 34.964 -3.678 1.00 10.36 16 LYS B CA 1
ATOM 1544 C C . LYS B 1 16 ? 18.132 35.806 -2.454 1.00 10.06 16 LYS B C 1
ATOM 1545 O O . LYS B 1 16 ? 18.031 35.294 -1.337 1.00 9.22 16 LYS B O 1
ATOM 1551 N N . ARG B 1 17 ? 17.989 37.108 -2.687 1.00 9.92 17 ARG B N 1
ATOM 1552 C CA . ARG B 1 17 ? 17.519 38.049 -1.686 1.00 9.97 17 ARG B CA 1
ATOM 1553 C C . ARG B 1 17 ? 16.175 37.587 -1.132 1.00 10.10 17 ARG B C 1
ATOM 1554 O O . ARG B 1 17 ? 15.329 37.077 -1.870 1.00 10.52 17 ARG B O 1
ATOM 1562 N N . ILE B 1 18 ? 15.987 37.768 0.168 1.00 9.87 18 ILE B N 1
ATOM 1563 C CA . ILE B 1 18 ? 14.698 37.511 0.792 1.00 10.43 18 ILE B CA 1
ATOM 1564 C C . ILE B 1 18 ? 13.890 38.807 0.850 1.00 10.74 18 ILE B C 1
ATOM 1565 O O . ILE B 1 18 ? 14.380 39.835 1.329 1.00 10.65 18 ILE B O 1
ATOM 1570 N N . ASP B 1 19 ? 12.664 38.744 0.336 1.00 11.15 19 ASP B N 1
ATOM 1571 C CA . ASP B 1 19 ? 11.739 39.882 0.307 1.00 11.92 19 ASP B CA 1
ATOM 1572 C C . ASP B 1 19 ? 10.608 39.741 1.317 1.00 12.63 19 ASP B C 1
ATOM 1573 O O . ASP B 1 19 ? 10.031 40.740 1.759 1.00 13.00 19 ASP B O 1
ATOM 1578 N N . ILE B 1 20 ? 10.280 38.499 1.665 1.00 13.32 20 ILE B N 1
ATOM 1579 C CA . ILE B 1 20 ? 9.077 38.215 2.440 1.00 14.39 20 ILE B CA 1
ATOM 1580 C C . ILE B 1 20 ? 9.426 37.834 3.869 1.00 14.24 20 ILE B C 1
ATOM 1581 O O . ILE B 1 20 ? 10.065 36.810 4.121 1.00 14.13 20 ILE B O 1
ATOM 1586 N N . PHE B 1 21 ? 9.000 38.674 4.800 1.00 14.48 21 PHE B N 1
ATOM 1587 C CA . PHE B 1 21 ? 9.295 38.479 6.208 1.00 14.57 21 PHE B CA 1
ATOM 1588 C C . PHE B 1 21 ? 8.022 38.061 6.927 1.00 15.21 21 PHE B C 1
ATOM 1589 O O . PHE B 1 21 ? 7.270 38.893 7.444 1.00 15.94 21 PHE B O 1
ATOM 1597 N N . ASP B 1 22 ? 7.788 36.751 6.927 1.00 15.53 22 ASP B N 1
ATOM 1598 C CA . ASP B 1 22 ? 6.523 36.180 7.371 1.00 16.24 22 ASP B CA 1
ATOM 1599 C C . ASP B 1 22 ? 6.724 34.966 8.281 1.00 16.12 22 ASP B C 1
ATOM 1600 O O . ASP B 1 22 ? 7.851 34.663 8.691 1.00 15.76 22 ASP B O 1
ATOM 1605 N N . GLU B 1 23 ? 5.626 34.271 8.580 1.00 16.30 23 GLU B N 1
ATOM 1606 C CA . GLU B 1 23 ? 5.646 33.080 9.430 1.00 15.99 23 GLU B CA 1
ATOM 1607 C C . GLU B 1 23 ? 6.508 31.963 8.845 1.00 15.56 23 GLU B C 1
ATOM 1608 O O . GLU B 1 23 ? 7.200 31.259 9.588 1.00 15.10 23 GLU B O 1
ATOM 1610 N N . ASN B 1 24 ? 6.472 31.805 7.522 1.00 15.44 24 ASN B N 1
ATOM 1611 C CA . ASN B 1 24 ? 7.299 30.811 6.843 1.00 15.23 24 ASN B CA 1
ATOM 1612 C C . ASN B 1 24 ? 8.789 31.053 7.071 1.00 14.11 24 ASN B C 1
ATOM 1613 O O . ASN B 1 24 ? 9.545 30.106 7.314 1.00 13.83 24 ASN B O 1
ATOM 1618 N N . LEU B 1 25 ? 9.202 32.318 7.006 1.00 13.46 25 LEU B N 1
ATOM 1619 C CA . LEU B 1 25 ? 10.583 32.682 7.316 1.00 12.48 25 LEU B CA 1
ATOM 1620 C C . LEU B 1 25 ? 10.933 32.340 8.766 1.00 12.36 25 LEU B C 1
ATOM 1621 O O . LEU B 1 25 ? 12.002 31.800 9.033 1.00 11.82 25 LEU B O 1
A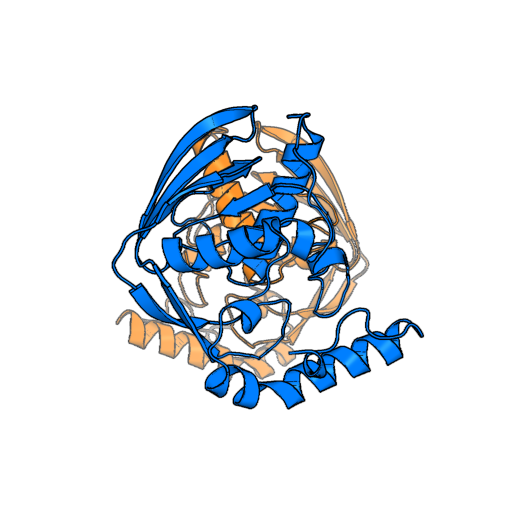TOM 1626 N N . LYS B 1 26 ? 10.026 32.643 9.692 1.00 12.53 26 LYS B N 1
ATOM 1627 C CA . LYS B 1 26 ? 10.221 32.316 11.105 1.00 12.82 26 LYS B CA 1
ATOM 1628 C C . LYS B 1 26 ? 10.408 30.817 11.318 1.00 12.31 26 LYS B C 1
ATOM 1629 O O . LYS B 1 26 ? 11.268 30.400 12.096 1.00 11.60 26 LYS B O 1
ATOM 1635 N N . ASN B 1 27 ? 9.611 30.015 10.617 1.00 12.18 27 ASN B N 1
ATOM 1636 C CA . ASN B 1 27 ? 9.714 28.560 10.706 1.00 12.13 27 ASN B CA 1
ATOM 1637 C C . ASN B 1 27 ? 11.034 28.033 10.159 1.00 11.34 27 ASN B C 1
ATOM 1638 O O . ASN B 1 27 ? 11.635 27.128 10.741 1.00 11.11 27 ASN B O 1
ATOM 1643 N N . LEU B 1 28 ? 11.488 28.599 9.045 1.00 10.39 28 LEU B N 1
ATOM 1644 C CA . LEU B 1 28 ? 12.767 28.214 8.468 1.00 9.80 28 LEU B CA 1
ATOM 1645 C C . LEU B 1 28 ? 13.912 28.573 9.413 1.00 9.02 28 LEU B C 1
ATOM 1646 O O . LEU B 1 28 ? 14.822 27.771 9.622 1.00 8.27 28 LEU B O 1
ATOM 1651 N N . VAL B 1 29 ? 13.856 29.775 9.981 1.00 8.54 29 VAL B N 1
ATOM 1652 C CA . VAL B 1 29 ? 14.864 30.233 10.927 1.00 8.35 29 VAL B CA 1
ATOM 1653 C C . VAL B 1 29 ? 14.944 29.294 12.138 1.00 7.98 29 VAL B C 1
ATOM 1654 O O . VAL B 1 29 ? 16.038 28.916 12.567 1.00 7.65 29 VAL B O 1
ATOM 1658 N N . ASP B 1 30 ? 13.789 28.903 12.675 1.00 8.04 30 ASP B N 1
ATOM 1659 C CA . ASP B 1 30 ? 13.748 27.934 13.770 1.00 8.25 30 ASP B CA 1
ATOM 1660 C C . ASP B 1 30 ? 14.461 26.639 13.393 1.00 7.78 30 ASP B C 1
ATOM 1661 O O . ASP B 1 30 ? 15.315 26.145 14.136 1.00 7.52 30 ASP B O 1
ATOM 1666 N N . ALA B 1 31 ? 14.102 26.087 12.237 1.00 7.54 31 ALA B N 1
ATOM 1667 C CA . ALA B 1 31 ? 14.681 24.834 11.774 1.00 7.61 31 ALA B CA 1
ATOM 1668 C C . ALA B 1 31 ? 16.195 24.943 11.613 1.00 7.23 31 ALA B C 1
ATOM 1669 O O . ALA B 1 31 ? 16.940 24.037 11.992 1.00 7.36 31 ALA B O 1
ATOM 1671 N N . MET B 1 32 ? 16.650 26.064 11.060 1.00 6.93 32 MET B N 1
ATOM 1672 C CA . MET B 1 32 ? 18.079 26.294 10.890 1.00 6.89 32 MET B CA 1
ATOM 1673 C C . MET B 1 32 ? 18.822 26.422 12.210 1.00 6.46 32 MET B C 1
ATOM 1674 O O . MET B 1 32 ? 19.879 25.823 12.373 1.00 6.09 32 MET B O 1
ATOM 1679 N N . PHE B 1 33 ? 18.267 27.176 13.159 1.00 6.23 33 PHE B N 1
ATOM 1680 C CA . PHE B 1 33 ? 18.883 27.229 14.487 1.00 6.09 33 PHE B CA 1
ATOM 1681 C C . PHE B 1 33 ? 19.008 25.835 15.075 1.00 5.89 33 PHE B C 1
ATOM 1682 O O . PHE B 1 33 ? 20.010 25.502 15.689 1.00 5.96 33 PHE B O 1
ATOM 1690 N N . ASP B 1 34 ? 17.992 25.009 14.861 1.00 5.91 34 ASP B N 1
ATOM 1691 C CA . ASP B 1 34 ? 17.976 23.696 15.483 1.00 5.97 34 ASP B CA 1
ATOM 1692 C C . ASP B 1 34 ? 18.995 22.746 14.856 1.00 6.02 34 ASP B C 1
ATOM 1693 O O . ASP B 1 34 ? 19.616 21.953 15.564 1.00 6.05 34 ASP B O 1
ATOM 1698 N N . VAL B 1 35 ? 19.222 22.871 13.548 1.00 6.08 35 VAL B N 1
ATOM 1699 C CA . VAL B 1 35 ? 20.340 22.171 12.903 1.00 6.57 35 VAL B CA 1
ATOM 1700 C C . VAL B 1 35 ? 21.666 22.681 13.466 1.00 6.63 35 VAL B C 1
ATOM 1701 O O . VAL B 1 35 ? 22.579 21.897 13.735 1.00 6.60 35 VAL B O 1
ATOM 1705 N N . MET B 1 36 ? 21.770 23.992 13.646 1.00 6.45 36 MET B N 1
ATOM 1706 C CA . MET B 1 36 ? 22.974 24.583 14.203 1.00 7.04 36 MET B CA 1
ATOM 1707 C C . MET B 1 36 ? 23.291 24.011 15.591 1.00 6.57 36 MET B C 1
ATOM 1708 O O . MET B 1 36 ? 24.430 23.634 15.863 1.00 6.48 36 MET B O 1
ATOM 1713 N N . TYR B 1 37 ? 22.284 23.906 16.456 1.00 6.54 37 TYR B N 1
ATOM 1714 C CA . TYR B 1 37 ? 22.507 23.334 17.781 1.00 6.55 37 TYR B CA 1
ATOM 1715 C C . TYR B 1 37 ? 22.811 21.842 17.719 1.00 6.63 37 TYR B C 1
ATOM 1716 O O . TYR B 1 37 ? 23.670 21.351 18.446 1.00 6.92 37 TYR B O 1
ATOM 1725 N N . LYS B 1 38 ? 22.121 21.125 16.837 1.00 6.69 38 LYS B N 1
ATOM 1726 C CA . LYS B 1 38 ? 22.387 19.699 16.640 1.00 7.25 38 LYS B CA 1
ATOM 1727 C C . LYS B 1 38 ? 23.850 19.450 16.260 1.00 7.35 38 LYS B C 1
ATOM 1728 O O . LYS B 1 38 ? 24.449 18.457 16.676 1.00 8.17 38 LYS B O 1
ATOM 1734 N N . THR B 1 39 ? 24.421 20.367 15.480 1.00 7.65 39 THR B N 1
ATOM 1735 C CA . THR B 1 39 ? 25.759 20.190 14.936 1.00 8.41 39 THR B CA 1
ATOM 1736 C C . THR B 1 39 ? 26.816 21.002 15.685 1.00 8.67 39 THR B C 1
ATOM 1737 O O . THR B 1 39 ? 27.961 21.088 15.234 1.00 9.20 39 THR B O 1
ATOM 1741 N N . ASP B 1 40 ? 26.435 21.586 16.823 1.00 8.26 40 ASP B N 1
ATOM 1742 C CA . ASP B 1 40 ? 27.351 22.342 17.698 1.00 8.56 40 ASP B CA 1
ATOM 1743 C C . ASP B 1 40 ? 27.961 23.564 17.010 1.00 8.51 40 ASP B C 1
ATOM 1744 O O . ASP B 1 40 ? 29.101 23.943 17.291 1.00 8.68 40 ASP B O 1
ATOM 1749 N N . GLY B 1 41 ? 27.193 24.190 16.125 1.00 7.92 41 GLY B N 1
ATOM 1750 C CA . GLY B 1 41 ? 27.688 25.329 15.361 1.00 7.90 41 GLY B CA 1
ATOM 1751 C C . GLY B 1 41 ? 27.454 26.683 16.003 1.00 7.59 41 GLY B C 1
ATOM 1752 O O . GLY B 1 41 ? 26.677 26.817 16.954 1.00 8.02 41 GLY B O 1
ATOM 1753 N N . ILE B 1 42 ? 28.150 27.684 15.467 1.00 7.68 42 ILE B N 1
ATOM 1754 C CA . ILE B 1 42 ? 27.974 29.087 15.837 1.00 7.67 42 ILE B CA 1
ATOM 1755 C C . ILE B 1 42 ? 27.157 29.825 14.774 1.00 7.30 42 ILE B C 1
ATOM 1756 O O . ILE B 1 42 ? 26.484 30.814 15.064 1.00 7.23 42 ILE B O 1
ATOM 1761 N N . GLY B 1 43 ? 27.214 29.334 13.541 1.00 7.23 43 GLY B N 1
ATOM 1762 C CA . GLY B 1 43 ? 26.415 29.914 12.472 1.00 6.90 43 GLY B CA 1
ATOM 1763 C C . GLY B 1 43 ? 26.053 28.883 11.435 1.00 6.81 43 GLY B C 1
ATOM 1764 O O . GLY B 1 43 ? 26.747 27.880 11.291 1.00 7.12 43 GLY B O 1
ATOM 1765 N N . LEU B 1 44 ? 24.966 29.132 10.713 1.00 6.56 44 LEU B N 1
ATOM 1766 C CA . LEU B 1 44 ? 24.532 28.245 9.640 1.00 6.85 44 LEU B CA 1
ATOM 1767 C C . LEU B 1 44 ? 23.876 29.056 8.542 1.00 6.61 44 LEU B C 1
ATOM 1768 O O . LEU B 1 44 ? 22.998 29.880 8.799 1.00 6.68 44 LEU B O 1
ATOM 1773 N N . SER B 1 45 ? 24.311 28.795 7.316 1.00 6.77 45 SER B N 1
ATOM 1774 C CA . SER B 1 45 ? 23.808 29.477 6.131 1.00 6.97 45 SER B CA 1
ATOM 1775 C C . SER B 1 45 ? 22.793 28.603 5.402 1.00 6.78 45 SER B C 1
ATOM 1776 O O . SER B 1 45 ? 22.925 27.378 5.368 1.00 7.07 45 SER B O 1
ATOM 1779 N N . ALA B 1 46 ? 21.793 29.239 4.795 1.00 6.78 46 ALA B N 1
ATOM 1780 C CA . ALA B 1 46 ? 20.715 28.502 4.138 1.00 6.72 46 ALA B CA 1
ATOM 1781 C C . ALA B 1 46 ? 21.153 27.513 3.036 1.00 6.99 46 ALA B C 1
ATOM 1782 O O . ALA B 1 46 ? 20.609 26.416 2.967 1.00 6.85 46 ALA B O 1
ATOM 1784 N N . PRO B 1 47 ? 22.114 27.890 2.158 1.00 7.07 47 PRO B N 1
ATOM 1785 C CA . PRO B 1 47 ? 22.543 26.909 1.143 1.00 7.44 47 PRO B CA 1
ATOM 1786 C C . PRO B 1 47 ? 22.998 25.575 1.737 1.00 7.25 47 PRO B C 1
ATOM 1787 O O . PRO B 1 47 ? 22.819 24.526 1.114 1.00 7.44 47 PRO B O 1
ATOM 1791 N N . GLN B 1 48 ? 23.575 25.602 2.933 1.00 7.00 48 GLN B N 1
ATOM 1792 C CA . GLN B 1 48 ? 24.028 24.361 3.548 1.00 7.21 48 GLN B CA 1
ATOM 1793 C C . GLN B 1 48 ? 22.907 23.415 3.965 1.00 7.59 48 GLN B C 1
ATOM 1794 O O . GLN B 1 48 ? 23.158 22.228 4.169 1.00 8.02 48 GLN B O 1
ATOM 1800 N N . VAL B 1 49 ? 21.681 23.924 4.077 1.00 7.66 49 VAL B N 1
ATOM 1801 C CA . VAL B 1 49 ? 20.530 23.045 4.294 1.00 8.36 49 VAL B CA 1
ATOM 1802 C C . VAL B 1 49 ? 19.668 22.933 3.039 1.00 8.45 49 VAL B C 1
ATOM 1803 O O . VAL B 1 49 ? 18.528 22.476 3.091 1.00 8.89 49 VAL B O 1
ATOM 1807 N N . GLY B 1 50 ? 20.231 23.348 1.906 1.00 8.28 50 GLY B N 1
ATOM 1808 C CA . GLY B 1 50 ? 19.617 23.091 0.606 1.00 9.05 50 GLY B CA 1
ATOM 1809 C C . GLY B 1 50 ? 18.770 24.203 0.026 1.00 9.38 50 GLY B C 1
ATOM 1810 O O . GLY B 1 50 ? 18.082 23.996 -0.974 1.00 9.94 50 GLY B O 1
ATOM 1811 N N . LEU B 1 51 ? 18.832 25.388 0.629 1.00 8.80 51 LEU B N 1
ATOM 1812 C CA . LEU B 1 51 ? 17.985 26.508 0.215 1.00 9.06 51 LEU B CA 1
ATOM 1813 C C . LEU B 1 51 ? 18.834 27.691 -0.213 1.00 8.51 51 LEU B C 1
ATOM 1814 O O . LEU B 1 51 ? 19.610 28.232 0.577 1.00 8.51 51 LEU B O 1
ATOM 1819 N N . ASN B 1 52 ? 18.688 28.092 -1.472 1.00 8.31 52 ASN B N 1
ATOM 1820 C CA . ASN B 1 52 ? 19.531 29.134 -2.034 1.00 8.48 52 ASN B CA 1
ATOM 1821 C C . ASN B 1 52 ? 18.959 30.529 -1.800 1.00 8.24 52 ASN B C 1
ATOM 1822 O O . ASN B 1 52 ? 18.488 31.199 -2.726 1.00 8.24 52 ASN B O 1
ATOM 1827 N N . VAL B 1 53 ? 19.007 30.947 -0.538 1.00 7.92 53 VAL B N 1
ATOM 1828 C CA . VAL B 1 53 ? 18.505 32.250 -0.104 1.00 8.29 53 VAL B CA 1
ATOM 1829 C C . VAL B 1 53 ? 19.516 32.910 0.831 1.00 7.99 53 VAL B C 1
ATOM 1830 O O . VAL B 1 53 ? 20.345 32.227 1.449 1.00 7.50 53 VAL B O 1
ATOM 1834 N N . GLN B 1 54 ? 19.441 34.236 0.921 1.00 8.10 54 GLN B N 1
ATOM 1835 C CA . GLN B 1 54 ? 20.383 35.029 1.703 1.00 8.33 54 GLN B CA 1
ATOM 1836 C C . GLN B 1 54 ? 19.979 35.074 3.166 1.00 8.13 54 GLN B C 1
ATOM 1837 O O . GLN B 1 54 ? 19.425 36.066 3.644 1.00 8.13 54 GLN B O 1
ATOM 1843 N N . LEU B 1 55 ? 20.272 33.990 3.879 1.00 7.66 55 LEU B N 1
ATOM 1844 C CA . LEU B 1 55 ? 19.846 33.836 5.259 1.00 7.68 55 LEU B CA 1
ATOM 1845 C C . LEU B 1 55 ? 20.897 33.092 6.059 1.00 7.11 55 LEU B C 1
ATOM 1846 O O . LEU B 1 55 ? 21.350 32.010 5.664 1.00 6.92 55 LEU B O 1
ATOM 1851 N N . MET B 1 56 ? 21.275 33.685 7.186 1.00 6.99 56 MET B N 1
ATOM 1852 C CA . MET B 1 56 ? 22.160 33.050 8.144 1.00 6.95 56 MET B CA 1
ATOM 1853 C C . MET B 1 56 ? 21.534 33.129 9.526 1.00 6.86 56 MET B C 1
ATOM 1854 O O . MET B 1 56 ? 20.993 34.168 9.911 1.00 7.36 56 MET B O 1
ATOM 1859 N N . VAL B 1 57 ? 21.615 32.029 10.267 1.00 6.67 57 VAL B N 1
ATOM 1860 C CA . VAL B 1 57 ? 21.333 32.055 11.699 1.00 6.72 57 VAL B CA 1
ATOM 1861 C C . VAL B 1 57 ? 22.666 32.013 12.442 1.00 6.68 57 VAL B C 1
ATOM 1862 O O . VAL B 1 57 ? 23.632 31.410 11.968 1.00 6.58 57 VAL B O 1
ATOM 1866 N N . PHE B 1 58 ? 22.723 32.659 13.601 1.00 6.87 58 PHE B N 1
ATOM 1867 C CA . PHE B 1 58 ? 24.002 32.909 14.254 1.00 7.30 58 PHE B CA 1
ATOM 1868 C C . PHE B 1 58 ? 23.805 33.049 15.753 1.00 7.50 58 PHE B C 1
ATOM 1869 O O . PHE B 1 58 ? 22.866 33.701 16.195 1.00 8.24 58 PHE B O 1
ATOM 1877 N N . ASN B 1 59 ? 24.686 32.423 16.524 1.00 7.29 59 ASN B N 1
ATOM 1878 C CA . ASN B 1 59 ? 24.744 32.637 17.966 1.00 7.53 59 ASN B CA 1
ATOM 1879 C C . ASN B 1 59 ? 26.213 32.654 18.351 1.00 7.64 59 ASN B C 1
ATOM 1880 O O . ASN B 1 59 ? 26.871 31.616 18.302 1.00 7.55 59 ASN B O 1
ATOM 1885 N N . PRO B 1 60 ? 26.745 33.838 18.722 1.00 8.24 60 PRO B N 1
ATOM 1886 C CA . PRO B 1 60 ? 28.189 33.933 18.960 1.00 8.80 60 PRO B CA 1
ATOM 1887 C C . PRO B 1 60 ? 28.693 32.997 20.054 1.00 8.98 60 PRO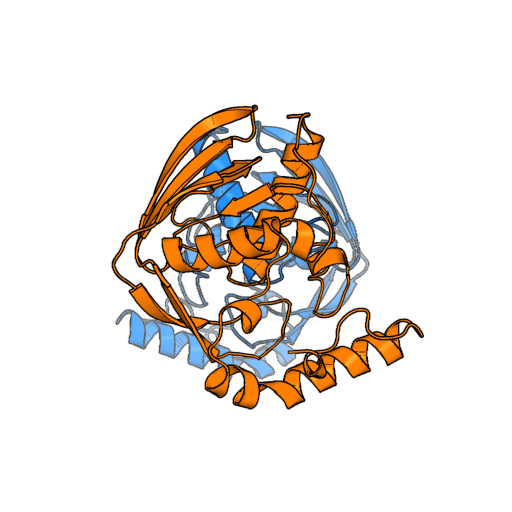 B C 1
ATOM 1888 O O . PRO B 1 60 ? 29.856 32.602 20.022 1.00 9.42 60 PRO B O 1
ATOM 1892 N N . ALA B 1 61 ? 27.827 32.624 20.997 1.00 8.64 61 ALA B N 1
ATOM 1893 C CA . ALA B 1 61 ? 28.206 31.679 22.047 1.00 8.60 61 ALA B CA 1
ATOM 1894 C C . ALA B 1 61 ? 28.211 30.239 21.548 1.00 8.31 61 ALA B C 1
ATOM 1895 O O . ALA B 1 61 ? 28.904 29.390 22.104 1.00 8.97 61 ALA B O 1
ATOM 1897 N N . GLY B 1 62 ? 27.414 29.957 20.519 1.00 7.83 62 GLY B N 1
ATOM 1898 C CA . GLY B 1 62 ? 27.347 28.623 19.932 1.00 8.06 62 GLY B CA 1
ATOM 1899 C C . GLY B 1 62 ? 26.894 27.518 20.866 1.00 7.74 62 GLY 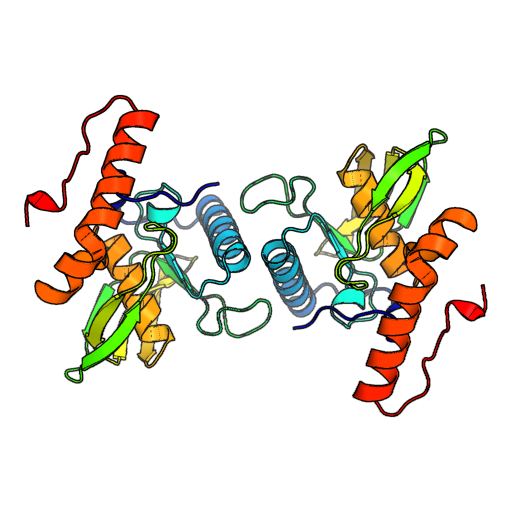B C 1
ATOM 1900 O O . GLY B 1 62 ? 27.331 26.381 20.716 1.00 8.01 62 GLY B O 1
ATOM 1901 N N . GLU B 1 63 ? 26.041 27.843 21.838 1.00 7.74 63 GLU B N 1
ATOM 1902 C CA . GLU B 1 63 ? 25.531 26.844 22.782 1.00 7.82 63 GLU B CA 1
ATOM 1903 C C . GLU B 1 63 ? 24.114 27.202 23.183 1.00 7.73 63 GLU B C 1
ATOM 1904 O O . GLU B 1 63 ? 23.788 28.385 23.266 1.00 8.02 63 GLU B O 1
ATOM 1910 N N . PRO B 1 64 ? 23.271 26.181 23.458 1.00 7.91 64 PRO B N 1
ATOM 1911 C CA . PRO B 1 64 ? 21.903 26.438 23.906 1.00 7.96 64 PRO B CA 1
ATOM 1912 C C . PRO B 1 64 ? 21.850 27.263 25.183 1.00 8.01 64 PRO B C 1
ATOM 1913 O O . PRO B 1 64 ? 22.632 27.029 26.109 1.00 8.07 64 PRO B O 1
ATOM 1917 N N . GLY B 1 65 ? 20.945 28.234 25.221 1.00 7.78 65 GLY B N 1
ATOM 1918 C CA . GLY B 1 65 ? 20.742 29.051 26.415 1.00 8.47 65 GLY B CA 1
ATOM 1919 C C . GLY B 1 65 ? 21.886 29.983 26.753 1.00 8.69 65 GLY B C 1
ATOM 1920 O O . GLY B 1 65 ? 21.910 30.559 27.838 1.00 9.42 65 GLY B O 1
ATOM 1921 N N . GLU B 1 66 ? 22.831 30.127 25.827 1.00 8.38 66 GLU B N 1
ATOM 1922 C CA . GLU B 1 66 ? 23.947 31.056 25.979 1.00 8.71 66 GLU B CA 1
ATOM 1923 C C . GLU B 1 66 ? 23.942 32.019 24.800 1.00 8.77 66 GLU B C 1
ATOM 1924 O O . GLU B 1 66 ? 23.366 31.723 23.751 1.00 8.62 66 GLU B O 1
ATOM 1930 N N . GLY B 1 67 ? 24.576 33.174 24.976 1.00 8.81 67 GLY B N 1
ATOM 1931 C CA . GLY B 1 67 ? 24.673 34.150 23.899 1.00 9.26 67 GLY B CA 1
ATOM 1932 C C . GLY B 1 67 ? 23.328 34.708 23.487 1.00 9.79 67 GLY B C 1
ATOM 1933 O O . GLY B 1 67 ? 22.474 34.992 24.330 1.00 10.19 67 GLY B O 1
ATOM 1934 N N . LYS B 1 68 ? 23.139 34.841 22.177 1.00 10.04 68 LYS B N 1
ATOM 1935 C CA . LYS B 1 68 ? 21.961 35.481 21.611 1.00 11.18 68 LYS B CA 1
ATOM 1936 C C . LYS B 1 68 ? 21.710 34.880 20.239 1.00 9.92 68 LYS B C 1
ATOM 1937 O O . LYS B 1 68 ? 22.652 34.587 19.506 1.00 10.30 68 LYS B O 1
ATOM 1943 N N . GLU B 1 69 ? 20.441 34.683 19.901 1.00 9.24 69 GLU B N 1
ATOM 1944 C CA . GLU B 1 69 ? 20.073 34.192 18.579 1.00 8.72 69 GLU B CA 1
ATOM 1945 C C . GLU B 1 69 ? 19.871 35.358 17.625 1.00 8.93 69 GLU B C 1
ATOM 1946 O O . GLU B 1 69 ? 18.916 36.127 17.758 1.00 10.51 69 GLU B O 1
ATOM 1952 N N . ILE B 1 70 ? 20.801 35.483 16.682 1.00 8.58 70 ILE B N 1
ATOM 1953 C CA . ILE B 1 70 ? 20.814 36.570 15.713 1.00 8.98 70 ILE B CA 1
ATOM 1954 C C . ILE B 1 70 ? 20.421 36.026 14.348 1.00 8.29 70 ILE B C 1
ATOM 1955 O O . ILE B 1 70 ? 20.988 35.039 13.869 1.00 8.17 70 ILE B O 1
ATOM 1960 N N . VAL B 1 71 ? 19.426 36.665 13.743 1.00 8.59 71 VAL B N 1
ATOM 1961 C CA . VAL B 1 71 ? 18.979 36.327 12.406 1.00 8.98 71 VAL B CA 1
ATOM 1962 C C . VAL B 1 71 ? 19.534 37.384 11.459 1.00 8.49 71 VAL B C 1
ATOM 1963 O O . VAL B 1 71 ? 19.312 38.582 11.658 1.00 8.90 71 VAL B O 1
ATOM 1967 N N . LEU B 1 72 ? 20.264 36.936 10.439 1.00 8.18 72 LEU B N 1
ATOM 1968 C CA . LEU B 1 72 ? 20.853 37.845 9.461 1.00 8.33 72 LEU B CA 1
ATOM 1969 C C . LEU B 1 72 ? 20.288 37.562 8.078 1.00 8.34 72 LEU B C 1
ATOM 1970 O O . LEU B 1 72 ? 20.649 36.574 7.428 1.00 8.36 72 LEU B O 1
ATOM 1975 N N . VAL B 1 73 ? 19.375 38.430 7.650 1.00 8.74 73 VAL B N 1
ATOM 1976 C CA . VAL B 1 73 ? 18.750 38.315 6.339 1.00 9.19 73 VAL B CA 1
ATOM 1977 C C . VAL B 1 73 ? 19.429 39.314 5.410 1.00 8.99 73 VAL B C 1
ATOM 1978 O O . VAL B 1 73 ? 19.682 40.457 5.799 1.00 9.11 73 VAL B O 1
ATOM 1982 N N . ASN B 1 74 ? 19.751 38.873 4.197 1.00 8.75 74 ASN B N 1
ATOM 1983 C CA . ASN B 1 74 ? 20.439 39.710 3.207 1.00 9.20 74 ASN B CA 1
ATOM 1984 C C . ASN B 1 74 ? 21.670 40.428 3.779 1.00 9.35 74 ASN B C 1
ATOM 1985 O O . ASN B 1 74 ? 21.823 41.641 3.600 1.00 9.89 74 ASN B O 1
ATOM 1990 N N . PRO B 1 75 ? 22.559 39.687 4.469 1.00 8.77 75 PRO B N 1
ATOM 1991 C CA . PRO B 1 75 ? 23.682 40.378 5.096 1.00 9.04 75 PRO B CA 1
ATOM 1992 C C . PRO B 1 75 ? 24.716 40.870 4.091 1.00 9.67 75 PRO B C 1
ATOM 1993 O O . PRO B 1 75 ? 24.854 40.301 3.008 1.00 9.87 75 PRO B O 1
ATOM 1997 N N . LYS B 1 76 ? 25.433 41.923 4.470 1.00 10.28 76 LYS B N 1
ATOM 1998 C CA . LYS B 1 76 ? 26.551 42.430 3.697 1.00 11.16 76 LYS B CA 1
ATOM 1999 C C . LYS B 1 76 ? 27.663 42.777 4.673 1.00 10.92 76 LYS B C 1
ATOM 2000 O O . LYS B 1 76 ? 27.418 43.426 5.691 1.00 11.39 76 LYS B O 1
ATOM 2006 N N . ILE B 1 77 ? 28.875 42.313 4.394 1.00 10.57 77 ILE B N 1
ATOM 2007 C CA . ILE B 1 77 ? 30.020 42.750 5.186 1.00 10.82 77 ILE B CA 1
ATOM 2008 C C . ILE B 1 77 ? 30.487 44.093 4.651 1.00 11.55 77 ILE B C 1
ATOM 2009 O O . ILE B 1 77 ? 30.864 44.209 3.480 1.00 12.19 77 ILE B O 1
ATOM 2014 N N . LYS B 1 78 ? 30.429 45.099 5.521 1.00 11.96 78 LYS B N 1
ATOM 2015 C CA . LYS B 1 78 ? 30.753 46.479 5.164 1.00 12.59 78 LYS B CA 1
ATOM 2016 C C . LYS B 1 78 ? 32.237 46.784 5.323 1.00 12.74 78 LYS B C 1
ATOM 2017 O O . LYS B 1 78 ? 32.776 47.640 4.617 1.00 13.76 78 LYS B O 1
ATOM 2019 N N . LYS B 1 79 ? 32.892 46.095 6.257 1.00 12.38 79 LYS B N 1
ATOM 2020 C CA . LYS B 1 79 ? 34.297 46.346 6.558 1.00 12.23 79 LYS B CA 1
ATOM 2021 C C . LYS B 1 79 ? 34.987 45.085 7.048 1.00 11.67 79 LYS B C 1
ATOM 2022 O O . LYS B 1 79 ? 34.420 44.338 7.843 1.00 11.26 79 LYS B O 1
ATOM 2024 N N . TYR B 1 80 ? 36.208 44.866 6.561 1.00 11.65 80 TYR B N 1
ATOM 2025 C CA . TYR B 1 80 ? 37.102 43.811 7.044 1.00 11.66 80 TYR B CA 1
ATOM 2026 C C . TYR B 1 80 ? 38.323 44.475 7.657 1.00 12.07 80 TYR B C 1
ATOM 2027 O O . TYR B 1 80 ? 38.829 45.455 7.111 1.00 12.20 80 TYR B O 1
ATOM 2036 N N . SER B 1 81 ? 38.813 43.943 8.773 1.00 11.83 81 SER B N 1
ATOM 2037 C CA . SER B 1 81 ? 40.043 44.457 9.376 1.00 12.13 81 SER B CA 1
ATOM 2038 C C . SER B 1 81 ? 41.243 44.199 8.472 1.00 12.19 81 SER B C 1
ATOM 2039 O O . SER B 1 81 ? 41.291 43.197 7.756 1.00 11.71 81 SER B O 1
ATOM 2042 N N . ASP B 1 82 ? 42.219 45.102 8.507 1.00 13.07 82 ASP B N 1
ATOM 2043 C CA . ASP B 1 82 ? 43.471 44.850 7.809 1.00 13.48 82 ASP B CA 1
ATOM 2044 C C . ASP B 1 82 ? 44.211 43.660 8.425 1.00 13.27 82 ASP B C 1
ATOM 2045 O O . ASP B 1 82 ? 44.799 42.860 7.704 1.00 13.34 82 ASP B O 1
ATOM 2050 N N . LYS B 1 83 ? 44.154 43.535 9.752 1.00 13.25 83 LYS B N 1
ATOM 2051 C CA . LYS B 1 83 ? 44.805 42.427 10.452 1.00 13.68 83 LYS B CA 1
ATOM 2052 C C . LYS B 1 83 ? 44.203 41.080 10.055 1.00 12.66 83 LYS B C 1
ATOM 2053 O O . LYS B 1 83 ? 42.985 40.890 10.114 1.00 12.27 83 LYS B O 1
ATOM 2059 N N . LEU B 1 84 ? 45.083 40.166 9.657 1.00 12.58 84 LEU B N 1
ATOM 2060 C CA . LEU B 1 84 ? 44.726 38.802 9.284 1.00 12.46 84 LEU B CA 1
ATOM 2061 C C . LEU B 1 84 ? 45.219 37.827 10.340 1.00 12.66 84 LEU B C 1
ATOM 2062 O O . LEU B 1 84 ? 46.259 38.054 10.965 1.00 13.16 84 LEU B O 1
ATOM 2067 N N . VAL B 1 85 ? 44.470 36.746 10.538 1.00 12.22 85 VAL B N 1
ATOM 2068 C CA . VAL B 1 85 ? 44.878 35.681 11.452 1.00 12.47 85 VAL B CA 1
ATOM 2069 C C . VAL B 1 85 ? 44.639 34.300 10.833 1.00 12.17 85 VAL B C 1
ATOM 2070 O O . VAL B 1 85 ? 43.678 34.117 10.077 1.00 11.09 85 VAL B O 1
ATOM 2074 N N . PRO B 1 86 ? 45.523 33.330 11.138 1.00 12.57 86 PRO B N 1
ATOM 2075 C CA . PRO B 1 86 ? 45.283 31.959 10.707 1.00 13.09 86 PRO B CA 1
ATOM 2076 C C . PRO B 1 86 ? 44.415 31.197 11.705 1.00 13.30 86 PRO B C 1
ATOM 2077 O O . PRO B 1 86 ? 44.418 31.496 12.906 1.00 14.27 86 PRO B O 1
ATOM 2081 N N . PHE B 1 87 ? 43.678 30.217 11.197 1.00 12.99 87 PHE B N 1
ATOM 2082 C CA . PHE B 1 87 ? 42.826 29.369 12.021 1.00 13.25 87 PHE B CA 1
ATOM 2083 C C . PHE B 1 87 ? 42.615 28.060 11.282 1.00 12.96 87 PHE B C 1
ATOM 2084 O O . PHE B 1 87 ? 42.462 28.055 10.058 1.00 12.66 87 PHE B O 1
ATOM 2092 N N . ASP B 1 88 ? 42.631 26.954 12.026 1.00 12.87 88 ASP B N 1
ATOM 2093 C CA . ASP B 1 88 ? 42.345 25.642 11.464 1.00 13.46 88 ASP B CA 1
ATOM 2094 C C . ASP B 1 88 ? 40.842 25.467 11.322 1.00 12.95 88 ASP B C 1
ATOM 2095 O O . ASP B 1 88 ? 40.131 25.139 12.276 1.00 13.88 88 ASP B O 1
ATOM 2100 N N . GLU B 1 89 ? 40.379 25.695 10.102 1.00 12.36 89 GLU B N 1
ATOM 2101 C CA . GLU B 1 89 ? 38.970 25.845 9.811 1.00 11.78 89 GLU B CA 1
ATOM 2102 C C . GLU B 1 89 ? 38.364 24.538 9.321 1.00 11.18 89 GLU B C 1
ATOM 2103 O O . GLU B 1 89 ? 39.020 23.758 8.623 1.00 11.37 89 GLU B O 1
ATOM 2109 N N . GLY B 1 90 ? 37.114 24.304 9.704 1.00 10.71 90 GLY B N 1
ATOM 2110 C CA . GLY B 1 90 ? 36.344 23.173 9.209 1.00 9.84 90 GLY B CA 1
ATOM 2111 C C . GLY B 1 90 ? 35.103 23.644 8.477 1.00 9.11 90 GLY B C 1
ATOM 2112 O O . GLY B 1 90 ? 34.845 24.849 8.376 1.00 9.30 90 GLY B O 1
ATOM 2113 N N . CYS B 1 91 ? 34.336 22.685 7.968 1.00 8.09 91 CYS B N 1
ATOM 2114 C CA . CYS B 1 91 ? 33.106 22.969 7.233 1.00 7.48 91 CYS B CA 1
ATOM 2115 C C . CYS B 1 91 ? 32.246 21.719 7.201 1.00 7.49 91 CYS B C 1
ATOM 2116 O O . CYS B 1 91 ? 32.699 20.672 6.743 1.00 7.55 91 CYS B O 1
ATOM 2119 N N . LEU B 1 92 ? 31.002 21.821 7.658 1.00 7.54 92 LEU B N 1
ATOM 2120 C CA . LEU B 1 92 ? 30.112 20.663 7.660 1.00 7.93 92 LEU B CA 1
ATOM 2121 C C . LEU B 1 92 ? 29.863 20.080 6.269 1.00 7.49 92 LEU B C 1
ATOM 2122 O O . LEU B 1 92 ? 29.489 18.919 6.141 1.00 7.57 92 LEU B O 1
ATOM 2127 N N . SER B 1 93 ? 30.063 20.891 5.233 1.00 7.13 93 SER B N 1
ATOM 2128 C CA . SER B 1 93 ? 29.903 20.427 3.857 1.00 7.36 93 SER B CA 1
ATOM 2129 C C . SER B 1 93 ? 31.094 19.599 3.363 1.00 7.24 93 SER B C 1
ATOM 2130 O O . SER B 1 93 ? 31.046 19.023 2.273 1.00 7.62 93 SER B O 1
ATOM 2133 N N . PHE B 1 94 ? 32.159 19.557 4.165 1.00 7.16 94 PHE B N 1
ATOM 2134 C CA . PHE B 1 94 ? 33.359 18.776 3.878 1.00 7.47 94 PHE B CA 1
ATOM 2135 C C . PHE B 1 94 ? 33.670 17.955 5.134 1.00 8.21 94 PHE B C 1
ATOM 2136 O O . PHE B 1 94 ? 34.587 18.297 5.876 1.00 7.99 94 PHE B O 1
ATOM 2144 N N . PRO B 1 95 ? 32.887 16.893 5.400 1.00 9.16 95 PRO B N 1
ATOM 2145 C CA . PRO B 1 95 ? 33.008 16.204 6.690 1.00 10.04 95 PRO B CA 1
ATOM 2146 C C . PRO B 1 95 ? 34.425 15.745 7.046 1.00 10.61 95 PRO B C 1
ATOM 2147 O O . PRO B 1 95 ? 35.102 15.094 6.243 1.00 10.69 95 PRO B O 1
ATOM 2151 N N . GLY B 1 96 ? 34.856 16.120 8.248 1.00 11.08 96 GLY B N 1
ATOM 2152 C CA . GLY B 1 96 ? 36.141 15.703 8.799 1.00 12.02 96 GLY B CA 1
ATOM 2153 C C . GLY B 1 96 ? 37.373 16.391 8.232 1.00 12.26 96 GLY B C 1
ATOM 2154 O O . GLY B 1 96 ? 38.496 16.054 8.612 1.00 13.55 96 GLY B O 1
ATOM 2155 N N . ILE B 1 97 ? 37.177 17.352 7.330 1.00 11.78 97 ILE B N 1
ATOM 2156 C CA . ILE B 1 97 ? 38.294 18.042 6.681 1.00 11.97 97 ILE B CA 1
ATOM 2157 C C . ILE B 1 97 ? 38.565 19.381 7.355 1.00 11.79 97 ILE B C 1
ATOM 2158 O O . ILE B 1 97 ? 37.687 20.245 7.414 1.00 11.00 97 ILE B O 1
ATOM 2163 N N . TYR B 1 98 ? 39.784 19.533 7.868 1.00 12.17 98 TYR B N 1
ATOM 2164 C CA . TYR B 1 98 ? 40.211 20.753 8.543 1.00 13.16 98 TYR B CA 1
ATOM 2165 C C . TYR B 1 98 ? 41.545 21.185 7.969 1.00 12.94 98 TYR B C 1
ATOM 2166 O O . TYR B 1 98 ? 42.421 20.353 7.728 1.00 13.41 98 TYR B O 1
ATOM 2175 N N . ALA B 1 99 ? 41.695 22.485 7.739 1.00 12.33 99 ALA B N 1
ATOM 2176 C CA . ALA B 1 99 ? 42.942 23.034 7.220 1.00 12.10 99 ALA B CA 1
ATOM 2177 C C . ALA B 1 99 ? 43.054 24.517 7.541 1.00 11.68 99 ALA B C 1
ATOM 2178 O O . ALA B 1 99 ? 42.050 25.185 7.816 1.00 11.41 99 ALA B O 1
ATOM 2180 N N . GLU B 1 100 ? 44.279 25.029 7.502 1.00 11.35 100 GLU B N 1
ATOM 2181 C CA . GLU B 1 100 ? 44.531 26.426 7.822 1.00 11.23 100 GLU B CA 1
ATOM 2182 C C . GLU B 1 100 ? 43.932 27.370 6.788 1.00 10.51 100 GLU B C 1
ATOM 2183 O O . GLU B 1 100 ? 44.135 27.205 5.583 1.00 10.52 100 GLU B O 1
ATOM 2189 N N . VAL B 1 101 ? 43.189 28.355 7.284 1.00 9.84 101 VAL B N 1
ATOM 2190 C CA . VAL B 1 101 ? 42.658 29.435 6.462 1.00 9.42 101 VAL B CA 1
ATOM 2191 C C . VAL B 1 101 ? 43.002 30.768 7.126 1.00 9.22 101 VAL B C 1
ATOM 2192 O O . VAL B 1 101 ? 42.816 30.939 8.332 1.00 9.14 101 VAL B O 1
ATOM 2196 N N . VAL B 1 102 ? 43.526 31.699 6.337 1.00 9.11 102 VAL B N 1
ATOM 2197 C CA . VAL B 1 102 ? 43.812 33.045 6.822 1.00 9.33 102 VAL B CA 1
ATOM 2198 C C . VAL B 1 102 ? 42.634 33.950 6.469 1.00 9.02 102 VAL B C 1
ATOM 2199 O O . VAL B 1 102 ? 42.169 33.946 5.327 1.00 9.66 102 VAL B O 1
ATOM 2203 N N . ARG B 1 103 ? 42.147 34.700 7.455 1.00 8.78 103 ARG B N 1
ATOM 2204 C CA . ARG B 1 103 ? 41.051 35.650 7.259 1.00 8.62 103 ARG B CA 1
ATOM 2205 C C . ARG B 1 103 ? 41.258 36.877 8.132 1.00 8.72 103 ARG B C 1
ATOM 2206 O O . ARG B 1 103 ? 41.978 36.809 9.127 1.00 8.91 103 ARG B O 1
ATOM 2214 N N . PRO B 1 104 ? 40.599 37.997 7.781 1.00 8.79 104 PRO B N 1
ATOM 2215 C CA . PRO B 1 104 ? 40.536 39.139 8.681 1.00 8.87 104 PRO B CA 1
ATOM 2216 C C . PRO B 1 104 ? 40.067 38.764 10.082 1.00 9.07 104 PRO B C 1
ATOM 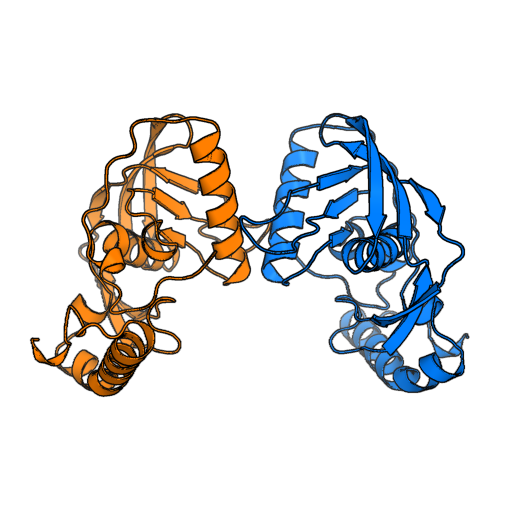2217 O O . PRO B 1 104 ? 39.196 37.905 10.250 1.00 8.75 104 PRO B O 1
ATOM 2221 N N . GLN B 1 105 ? 40.659 39.417 11.071 1.00 9.61 105 GLN B N 1
ATOM 2222 C CA . GLN B 1 105 ? 40.343 39.174 12.468 1.00 10.32 105 GLN B CA 1
ATOM 2223 C C . GLN B 1 105 ? 38.945 39.662 12.849 1.00 9.88 105 GLN B C 1
ATOM 2224 O O . GLN B 1 105 ? 38.271 39.039 13.670 1.00 9.98 105 GLN B O 1
ATOM 2230 N N . SER B 1 106 ? 38.511 40.768 12.252 1.00 9.85 106 SER B N 1
ATOM 2231 C CA . SER B 1 106 ? 37.229 41.359 12.618 1.00 10.24 106 SER B CA 1
ATOM 2232 C C . SER B 1 106 ? 36.478 41.914 11.412 1.00 9.94 106 SER B C 1
ATOM 2233 O O . SER B 1 106 ? 37.075 42.208 10.372 1.00 9.93 106 SER B O 1
ATOM 2236 N N . VAL B 1 107 ? 35.158 42.024 11.560 1.00 9.66 107 VAL B N 1
ATOM 2237 C CA . VAL B 1 107 ? 34.288 42.517 10.490 1.00 9.80 107 VAL B CA 1
ATOM 2238 C C . VAL B 1 107 ? 33.156 43.383 11.030 1.00 9.94 107 VAL B C 1
ATOM 2239 O O . VAL B 1 107 ? 32.784 43.272 12.198 1.00 10.26 107 VAL B O 1
ATOM 2243 N N . LYS B 1 108 ? 32.615 44.234 10.161 1.00 10.12 108 LYS B N 1
ATOM 2244 C CA . LYS B 1 108 ? 31.408 45.006 10.435 1.00 10.33 108 LYS B CA 1
ATOM 2245 C C . LYS B 1 108 ? 30.359 44.624 9.399 1.00 10.16 108 LYS B C 1
ATOM 2246 O O . LYS B 1 108 ? 30.656 44.551 8.203 1.00 10.36 108 LYS B O 1
ATOM 2248 N N . ILE B 1 109 ? 29.139 44.377 9.872 1.00 10.14 109 ILE B N 1
ATOM 2249 C CA . ILE B 1 109 ? 28.080 43.767 9.070 1.00 10.25 109 ILE B CA 1
ATOM 2250 C C . ILE B 1 109 ? 26.803 44.600 9.108 1.00 10.49 109 ILE B C 1
ATOM 2251 O O . ILE B 1 109 ? 26.414 45.085 10.168 1.00 11.01 109 ILE B O 1
ATOM 2256 N N . ASP B 1 110 ? 26.161 44.756 7.949 1.00 10.67 110 ASP B N 1
ATOM 2257 C CA . ASP B 1 110 ? 24.786 45.258 7.861 1.00 11.20 110 ASP B CA 1
ATOM 2258 C C . ASP B 1 110 ? 23.882 44.110 7.431 1.00 10.59 110 ASP B C 1
ATOM 2259 O O . ASP B 1 110 ? 24.231 43.355 6.526 1.00 11.04 110 ASP B O 1
ATOM 2264 N N . ALA B 1 111 ? 22.715 43.988 8.057 1.00 10.27 111 ALA B N 1
ATOM 2265 C CA . ALA B 1 111 ? 21.753 42.951 7.683 1.00 9.93 111 ALA B CA 1
ATOM 2266 C C . ALA B 1 111 ? 20.342 43.399 8.017 1.00 10.26 111 ALA B C 1
ATOM 2267 O O . ALA B 1 111 ? 20.129 44.523 8.475 1.00 10.59 111 ALA B O 1
ATOM 2269 N N . ARG B 1 112 ? 19.376 42.522 7.770 1.00 10.21 112 ARG B N 1
ATOM 2270 C CA . ARG B 1 112 ? 18.020 42.746 8.232 1.00 11.03 112 ARG B CA 1
ATOM 2271 C C . ARG B 1 112 ? 17.619 41.638 9.181 1.00 10.83 112 ARG B C 1
ATOM 2272 O O . ARG B 1 112 ? 18.073 40.495 9.044 1.00 10.56 112 ARG B O 1
ATOM 2280 N N . ASP B 1 113 ? 16.791 41.983 10.164 1.00 11.29 113 ASP B N 1
ATOM 2281 C CA . ASP B 1 113 ? 16.329 41.007 11.140 1.00 11.73 113 ASP B CA 1
ATOM 2282 C C . ASP B 1 113 ? 15.099 40.254 10.630 1.00 12.07 113 ASP B C 1
ATOM 2283 O O . ASP B 1 113 ? 14.710 40.402 9.467 1.00 12.03 113 ASP B O 1
ATOM 2288 N N . ILE B 1 114 ? 14.505 39.444 11.502 1.00 12.86 114 ILE B N 1
ATOM 2289 C CA . ILE B 1 114 ? 13.383 38.577 11.142 1.00 14.16 114 ILE B CA 1
ATOM 2290 C C . ILE B 1 114 ? 12.153 39.341 10.631 1.00 14.61 114 ILE B C 1
ATOM 2291 O O . ILE B 1 114 ? 11.327 38.777 9.910 1.00 14.80 114 ILE B O 1
ATOM 2296 N N . THR B 1 115 ? 12.055 40.619 10.993 1.00 15.18 115 THR B N 1
ATOM 2297 C CA . THR B 1 115 ? 10.924 41.461 10.592 1.00 15.91 115 THR B CA 1
ATOM 2298 C C . THR B 1 115 ? 11.260 42.342 9.388 1.00 15.93 115 THR B C 1
ATOM 2299 O O . THR B 1 115 ? 10.392 43.043 8.865 1.00 16.47 115 THR B O 1
ATOM 2303 N N . GLY B 1 116 ? 12.519 42.317 8.959 1.00 15.37 116 GLY B N 1
ATOM 2304 C CA . GLY B 1 116 ? 12.961 43.112 7.816 1.00 15.20 116 GLY B CA 1
ATOM 2305 C C . GLY B 1 116 ? 13.599 44.436 8.183 1.00 15.15 116 GLY B C 1
ATOM 2306 O O . GLY B 1 116 ? 13.910 45.241 7.304 1.00 15.47 116 GLY B O 1
ATOM 2307 N N . GLU B 1 117 ? 13.800 44.658 9.478 1.00 15.00 117 GLU B N 1
ATOM 2308 C CA . GLU B 1 117 ? 14.392 45.901 9.966 1.00 15.65 117 GLU B CA 1
ATOM 2309 C C . GLU B 1 117 ? 15.909 45.848 9.860 1.00 14.95 117 GLU B C 1
ATOM 2310 O O . GLU B 1 117 ? 16.524 44.830 10.178 1.00 14.31 117 GLU B O 1
ATOM 2316 N N . ARG B 1 118 ? 16.509 46.945 9.410 1.00 14.91 118 ARG B N 1
ATOM 2317 C CA . ARG B 1 118 ? 17.965 47.045 9.301 1.00 14.89 118 ARG B CA 1
ATOM 2318 C C . ARG B 1 118 ? 18.644 47.051 10.665 1.00 14.36 118 ARG B C 1
ATOM 2319 O O . ARG B 1 118 ? 18.147 47.652 11.618 1.00 14.69 118 ARG B O 1
ATOM 2327 N N . PHE B 1 119 ? 19.778 46.361 10.752 1.00 13.39 119 PHE B N 1
ATOM 2328 C CA . PHE B 1 119 ? 20.665 46.462 11.910 1.00 13.02 119 PHE B CA 1
ATOM 2329 C C . PHE B 1 119 ? 22.105 46.248 11.471 1.00 13.01 119 PHE B C 1
ATOM 2330 O O . PHE B 1 119 ? 22.363 45.755 10.370 1.00 12.79 119 PHE B O 1
ATOM 2338 N N . SER B 1 120 ? 23.032 46.639 12.337 1.00 13.38 120 SER B N 1
ATOM 2339 C CA . SER B 1 120 ? 24.451 46.427 12.115 1.00 13.81 120 SER B CA 1
ATOM 2340 C C . SER B 1 120 ? 25.063 45.745 13.326 1.00 13.72 120 SER B C 1
ATOM 2341 O O . SER B 1 120 ? 24.598 45.928 14.454 1.00 14.07 120 SER B O 1
ATOM 2344 N N . ILE B 1 121 ? 26.099 44.948 13.084 1.00 13.62 121 ILE B N 1
ATOM 2345 C CA . ILE B 1 121 ? 26.837 44.287 14.156 1.00 14.13 121 ILE B CA 1
ATOM 2346 C C . ILE B 1 121 ? 28.321 44.218 13.801 1.00 13.15 121 ILE B C 1
ATOM 2347 O O . ILE B 1 121 ? 28.685 44.092 12.628 1.00 13.37 121 ILE B O 1
ATOM 2352 N N . SER B 1 122 ? 29.165 44.320 14.822 1.00 12.61 122 SER B N 1
ATOM 2353 C CA . SER B 1 122 ? 30.604 44.147 14.676 1.00 12.36 122 SER B CA 1
ATOM 2354 C C . SER B 1 122 ? 31.020 42.866 15.380 1.00 11.70 122 SER B C 1
ATOM 2355 O O . SER B 1 122 ? 30.552 42.580 16.480 1.00 12.10 122 SER B O 1
ATOM 2358 N N . LEU B 1 123 ? 31.895 42.097 14.739 1.00 10.63 123 LEU B N 1
ATOM 2359 C CA . LEU B 1 123 ? 32.354 40.826 15.295 1.00 10.19 123 LEU B CA 1
ATOM 2360 C C . LEU B 1 123 ? 33.866 40.725 15.256 1.00 10.30 123 LEU B C 1
ATOM 2361 O O . LEU B 1 123 ? 34.512 41.289 14.373 1.00 10.20 123 LEU B O 1
ATOM 2366 N N . SER B 1 124 ? 34.417 39.999 16.223 1.00 10.45 124 SER B N 1
ATOM 2367 C CA . SER B 1 124 ? 35.839 39.690 16.271 1.00 11.23 124 SER B CA 1
ATOM 2368 C C . SER B 1 124 ? 36.012 38.237 16.700 1.00 10.54 124 SER B C 1
ATOM 2369 O O . SER B 1 124 ? 35.026 37.525 16.899 1.00 10.09 124 SER B O 1
ATOM 2372 N N . ARG B 1 125 ? 37.265 37.802 16.819 1.00 10.84 125 ARG B N 1
ATOM 2373 C CA . ARG B 1 125 ? 37.605 36.494 17.374 1.00 10.63 125 ARG B CA 1
ATOM 2374 C C . ARG B 1 125 ? 36.861 35.353 16.670 1.00 9.99 125 ARG B C 1
ATOM 2375 O O . ARG B 1 125 ? 36.667 35.389 15.457 1.00 9.65 125 ARG B O 1
ATOM 2377 N N . LEU B 1 126 ? 36.446 34.338 17.420 1.00 9.79 126 LEU B N 1
ATOM 2378 C CA . LEU B 1 126 ? 35.785 33.194 16.806 1.00 9.50 126 LEU B CA 1
ATOM 2379 C C . LEU B 1 126 ? 34.468 33.561 16.100 1.00 8.88 126 LEU B C 1
ATOM 2380 O O . LEU B 1 126 ? 34.232 33.103 14.978 1.00 8.30 126 LEU B O 1
ATOM 2385 N N . PRO B 1 127 ? 33.605 34.374 16.744 1.00 8.52 127 PRO B N 1
ATOM 2386 C CA . PRO B 1 127 ? 32.403 34.796 16.018 1.00 8.24 127 PRO B CA 1
ATOM 2387 C C . PRO B 1 127 ? 32.672 35.412 14.637 1.00 8.14 127 PRO B C 1
ATOM 2388 O O . PRO B 1 127 ? 31.972 35.072 13.685 1.00 7.80 127 PRO B O 1
ATOM 2392 N N . ALA B 1 128 ? 33.678 36.276 14.508 1.00 7.89 128 ALA B N 1
ATOM 2393 C CA . ALA B 1 128 ? 33.999 36.859 13.201 1.00 7.84 128 ALA B CA 1
ATOM 2394 C C . ALA B 1 128 ? 34.486 35.811 12.205 1.00 7.66 128 ALA B C 1
ATOM 2395 O O . ALA B 1 128 ? 34.191 35.898 11.009 1.00 7.91 128 ALA B O 1
ATOM 2397 N N . ARG B 1 129 ? 35.263 34.848 12.697 1.00 7.81 129 ARG B N 1
ATOM 2398 C CA . ARG B 1 129 ? 35.765 33.760 11.869 1.00 7.75 129 ARG B CA 1
ATOM 2399 C C . ARG B 1 129 ? 34.610 32.944 11.296 1.00 7.69 129 ARG B C 1
ATOM 2400 O O . ARG B 1 129 ? 34.540 32.716 10.086 1.00 7.50 129 ARG B O 1
ATOM 2408 N N . ILE B 1 130 ? 33.708 32.510 12.171 1.00 7.27 130 ILE B N 1
ATOM 2409 C CA . ILE B 1 130 ? 32.569 31.706 11.746 1.00 7.41 130 ILE B CA 1
ATOM 2410 C C . ILE B 1 130 ? 31.663 32.520 10.829 1.00 7.00 130 ILE B C 1
ATOM 2411 O O . ILE B 1 130 ? 31.198 32.016 9.803 1.00 7.09 130 ILE B O 1
ATOM 2416 N N . PHE B 1 131 ? 31.428 33.787 11.178 1.00 6.79 131 PHE B N 1
ATOM 2417 C CA . PHE B 1 131 ? 30.584 34.615 10.334 1.00 6.83 131 PHE B CA 1
ATOM 2418 C C . PHE B 1 131 ? 31.124 34.694 8.913 1.00 6.81 131 PHE B C 1
ATOM 2419 O O . PHE B 1 131 ? 30.375 34.543 7.957 1.00 6.98 131 PHE B O 1
ATOM 2427 N N . GLN B 1 132 ? 32.420 34.952 8.774 1.00 6.77 132 GLN B N 1
ATOM 2428 C CA . GLN B 1 132 ? 33.024 35.065 7.448 1.00 6.80 132 GLN B CA 1
ATOM 2429 C C . GLN B 1 132 ? 32.928 33.764 6.669 1.00 6.69 132 GLN B C 1
ATOM 2430 O O . GLN B 1 132 ? 32.666 33.772 5.468 1.00 6.95 132 GLN B O 1
ATOM 2436 N N . HIS B 1 133 ? 33.112 32.644 7.358 1.00 6.43 133 HIS B N 1
ATOM 2437 C CA . HIS B 1 133 ? 32.961 31.343 6.734 1.00 6.41 133 HIS B CA 1
ATOM 2438 C C . HIS B 1 133 ? 31.539 31.142 6.185 1.00 6.27 133 HIS B C 1
ATOM 2439 O O . HIS B 1 133 ? 31.346 30.711 5.043 1.00 6.43 133 HIS B O 1
ATOM 2446 N N . GLU B 1 134 ? 30.545 31.475 7.001 1.00 6.18 134 GLU B N 1
ATOM 2447 C CA . GLU B 1 134 ? 29.146 31.327 6.602 1.00 6.45 134 GLU B CA 1
ATOM 2448 C C . GLU B 1 134 ? 28.717 32.356 5.564 1.00 6.75 134 GLU B C 1
ATOM 2449 O O . GLU B 1 134 ? 27.894 32.062 4.703 1.00 6.76 134 GLU B O 1
ATOM 2455 N N . TYR B 1 135 ? 29.269 33.562 5.654 1.00 6.84 135 TYR B N 1
ATOM 2456 C CA . TYR B 1 135 ? 29.007 34.597 4.663 1.00 7.27 135 TYR B CA 1
ATOM 2457 C C . TYR B 1 135 ? 29.524 34.166 3.296 1.00 6.95 135 TYR B C 1
ATOM 2458 O O . TYR B 1 135 ? 28.842 34.335 2.285 1.00 7.48 135 TYR B O 1
ATOM 2467 N N . ASP B 1 136 ? 30.725 33.592 3.266 1.00 6.78 136 ASP B N 1
ATOM 2468 C CA . ASP B 1 136 ? 31.238 33.008 2.037 1.00 6.93 136 ASP B CA 1
ATOM 2469 C C . ASP B 1 136 ? 30.225 32.019 1.450 1.00 6.53 136 ASP B C 1
ATOM 2470 O O . ASP B 1 136 ? 29.973 32.040 0.249 1.00 6.55 136 ASP B O 1
ATOM 2475 N N . HIS B 1 137 ? 29.631 31.158 2.282 1.00 6.18 137 HIS B N 1
ATOM 2476 C CA . HIS B 1 137 ? 28.610 30.232 1.777 1.00 6.24 137 HIS B CA 1
ATOM 2477 C C . HIS B 1 137 ? 27.486 30.978 1.061 1.00 6.41 137 HIS B C 1
ATOM 2478 O O . HIS B 1 137 ? 26.975 30.501 0.046 1.00 6.65 137 HIS B O 1
ATOM 2485 N N . LEU B 1 138 ? 27.080 32.125 1.611 1.00 6.68 138 LEU B N 1
ATOM 2486 C CA . LEU B 1 138 ? 26.021 32.925 0.995 1.00 7.12 138 LEU B CA 1
ATOM 2487 C C . LEU B 1 138 ? 26.424 33.528 -0.351 1.00 7.81 138 LEU B C 1
ATOM 2488 O O . LEU B 1 138 ? 25.562 33.874 -1.161 1.00 8.22 138 LEU B O 1
ATOM 2493 N N . GLU B 1 139 ? 27.728 33.636 -0.590 1.00 8.16 139 GLU B N 1
ATOM 2494 C CA . GLU B 1 139 ? 28.237 34.126 -1.864 1.00 8.73 139 GLU B CA 1
ATOM 2495 C C . GLU B 1 139 ? 28.720 32.990 -2.769 1.00 8.67 139 GLU B C 1
ATOM 2496 O O . GLU B 1 139 ? 29.360 33.231 -3.789 1.00 9.42 139 GLU B O 1
ATOM 2502 N N . GLY B 1 140 ? 28.418 31.747 -2.397 1.00 8.31 140 GLY B N 1
ATOM 2503 C CA . GLY B 1 140 ? 28.829 30.595 -3.202 1.00 7.94 140 GLY B CA 1
ATOM 2504 C C . GLY B 1 140 ? 30.325 30.339 -3.163 1.00 7.61 140 GLY B C 1
ATOM 2505 O O . GLY B 1 140 ? 30.894 29.787 -4.108 1.00 8.05 140 GLY B O 1
ATOM 2506 N N . VAL B 1 141 ? 30.956 30.745 -2.065 1.00 7.52 141 VAL B N 1
ATOM 2507 C CA . VAL B 1 141 ? 32.391 30.604 -1.872 1.00 7.73 141 VAL B CA 1
ATOM 2508 C C . VAL B 1 141 ? 32.628 29.569 -0.771 1.00 7.23 141 VAL B C 1
ATOM 2509 O O . VAL B 1 141 ? 31.984 29.614 0.282 1.00 7.32 141 VAL B O 1
ATOM 2513 N N . LEU B 1 142 ? 33.535 28.630 -1.035 1.00 7.44 142 LEU B N 1
ATOM 2514 C CA . LEU B 1 142 ? 33.812 27.531 -0.115 1.00 7.55 142 LEU B CA 1
ATOM 2515 C C . LEU B 1 142 ? 35.224 27.660 0.429 1.00 7.49 142 LEU B C 1
ATOM 2516 O O . LEU B 1 142 ? 36.073 28.298 -0.201 1.00 7.84 142 LEU B O 1
ATOM 2521 N N . PHE B 1 143 ? 35.480 27.066 1.593 1.00 7.38 143 PHE B N 1
ATOM 2522 C CA . PHE B 1 143 ? 36.677 27.426 2.357 1.00 7.93 143 PHE B CA 1
ATOM 2523 C C . PHE B 1 143 ? 38.009 27.071 1.696 1.00 8.27 143 PHE B C 1
ATOM 2524 O O . PHE B 1 1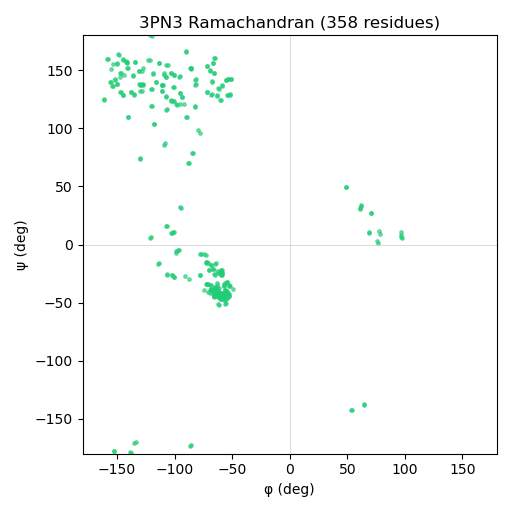43 ? 39.013 27.738 1.943 1.00 8.34 143 PHE B O 1
ATOM 2532 N N . PHE B 1 144 ? 38.013 26.070 0.817 1.00 8.45 144 PHE B N 1
ATOM 2533 C CA . PHE B 1 144 ? 39.237 25.747 0.088 1.00 8.95 144 PHE B CA 1
ATOM 2534 C C . PHE B 1 144 ? 39.604 26.824 -0.938 1.00 9.43 144 PHE B C 1
ATOM 2535 O O . PHE B 1 144 ? 40.773 26.940 -1.306 1.00 10.03 144 PHE B O 1
ATOM 2543 N N . ASP B 1 145 ? 38.619 27.621 -1.368 1.00 9.44 145 ASP B N 1
ATOM 2544 C CA . ASP B 1 145 ? 38.885 28.786 -2.226 1.00 10.09 145 ASP B CA 1
ATOM 2545 C C . ASP B 1 145 ? 39.806 29.779 -1.514 1.00 10.76 145 ASP B C 1
ATOM 2546 O O . ASP B 1 145 ? 40.497 30.567 -2.163 1.00 11.51 145 ASP B O 1
ATOM 2551 N N . ARG B 1 146 ? 39.791 29.737 -0.182 1.00 10.74 146 ARG B N 1
ATOM 2552 C CA . ARG B 1 146 ? 40.520 30.675 0.673 1.00 11.14 146 ARG B CA 1
ATOM 2553 C C . ARG B 1 146 ? 41.879 30.148 1.139 1.00 11.17 146 ARG B C 1
ATOM 2554 O O . ARG B 1 146 ? 42.632 30.873 1.799 1.00 11.57 146 ARG B O 1
ATOM 2562 N N . MET B 1 147 ? 42.186 28.894 0.811 1.00 10.80 147 MET B N 1
ATOM 2563 C CA . MET B 1 147 ? 43.436 28.270 1.234 1.00 10.86 147 MET B CA 1
ATOM 2564 C C . MET B 1 147 ? 44.558 28.579 0.261 1.00 11.59 147 MET B C 1
ATOM 2565 O O . MET B 1 147 ? 44.317 28.799 -0.926 1.00 11.81 147 MET B O 1
ATOM 2570 N N . THR B 1 148 ? 45.787 28.587 0.768 1.00 12.38 148 THR B N 1
ATOM 2571 C CA . THR B 1 148 ? 46.957 28.698 -0.096 1.00 13.10 148 THR B CA 1
ATOM 2572 C C . THR B 1 148 ? 47.062 27.448 -0.965 1.00 13.53 148 THR B C 1
ATOM 2573 O O . THR B 1 148 ? 46.483 26.405 -0.642 1.00 13.32 148 THR B O 1
ATOM 2577 N N . ASP B 1 149 ? 47.804 27.553 -2.064 1.00 14.29 149 ASP B N 1
ATOM 2578 C CA . ASP B 1 149 ? 48.033 26.410 -2.944 1.00 14.97 149 ASP B CA 1
ATOM 2579 C C . ASP B 1 149 ? 48.615 25.226 -2.174 1.00 14.85 149 ASP B C 1
ATOM 2580 O O . ASP B 1 149 ? 48.206 24.084 -2.386 1.00 15.03 149 ASP B O 1
ATOM 2585 N N . GLN B 1 150 ? 49.549 25.507 -1.267 1.00 14.83 150 GLN B N 1
ATOM 2586 C CA . GLN B 1 150 ? 50.194 24.469 -0.464 1.00 15.03 150 GLN B CA 1
ATOM 2587 C C . GLN B 1 150 ? 49.215 23.770 0.479 1.00 14.49 150 GLN B C 1
ATOM 2588 O O . GLN B 1 150 ? 49.231 22.545 0.602 1.00 14.68 150 GLN B O 1
ATOM 2590 N N . VAL B 1 151 ? 48.362 24.547 1.141 1.00 13.74 151 VAL B N 1
ATOM 2591 C CA . VAL B 1 151 ? 47.374 23.977 2.056 1.00 13.11 151 VAL B CA 1
ATOM 2592 C C . VAL B 1 151 ? 46.309 23.195 1.282 1.00 12.67 151 VAL B C 1
ATOM 2593 O O . VAL B 1 151 ? 45.921 22.098 1.693 1.00 12.51 151 VAL B O 1
ATOM 2597 N N . LEU B 1 152 ? 45.864 23.743 0.153 1.00 12.42 152 LEU B N 1
ATOM 2598 C CA . LEU B 1 152 ? 44.915 23.036 -0.711 1.00 12.63 152 LEU B CA 1
ATOM 2599 C C . LEU B 1 152 ? 45.460 21.669 -1.129 1.00 12.89 152 LEU B C 1
ATOM 2600 O O . LEU B 1 152 ? 44.738 20.670 -1.085 1.00 12.58 152 LEU B O 1
ATOM 2605 N N . ASP B 1 153 ? 46.733 21.627 -1.521 1.00 13.71 153 ASP B N 1
ATOM 2606 C CA . ASP B 1 153 ? 47.371 20.373 -1.926 1.00 14.58 153 ASP B CA 1
ATOM 2607 C C . ASP B 1 153 ? 47.224 19.278 -0.871 1.00 14.44 153 ASP B C 1
ATOM 2608 O O . ASP B 1 153 ? 47.054 18.106 -1.209 1.00 14.82 153 ASP B O 1
ATOM 2613 N N . SER B 1 154 ? 47.262 19.669 0.402 1.00 13.97 154 SER B N 1
ATOM 2614 C CA . SER B 1 154 ? 47.174 18.723 1.512 1.00 13.88 154 SER B CA 1
ATOM 2615 C C . SER B 1 154 ? 45.786 18.093 1.694 1.00 13.28 154 SER B C 1
ATOM 2616 O O . SER B 1 154 ? 45.650 17.085 2.391 1.00 13.72 154 SER B O 1
ATOM 2619 N N . ILE B 1 155 ? 44.760 18.685 1.084 1.00 12.35 155 ILE B N 1
ATOM 2620 C CA . ILE B 1 155 ? 43.402 18.131 1.175 1.00 11.67 155 ILE B CA 1
ATOM 2621 C C . ILE B 1 155 ? 42.784 17.755 -0.178 1.00 11.39 155 ILE B C 1
ATOM 2622 O O . ILE B 1 155 ? 41.616 17.371 -0.246 1.00 11.01 155 ILE B O 1
ATOM 2627 N N . ARG B 1 156 ? 43.570 17.845 -1.248 1.00 10.97 156 ARG B N 1
ATOM 2628 C CA . ARG B 1 156 ? 43.067 17.549 -2.593 1.00 11.11 156 ARG B CA 1
ATOM 2629 C C . ARG B 1 156 ? 42.433 16.167 -2.691 1.00 10.40 156 ARG B C 1
ATOM 2630 O O . ARG B 1 156 ? 41.352 16.011 -3.252 1.00 9.63 156 ARG B O 1
ATOM 2638 N N . GLU B 1 157 ? 43.108 15.159 -2.144 1.00 10.15 157 GLU B N 1
ATOM 2639 C CA . GLU B 1 157 ? 42.601 13.792 -2.222 1.00 10.02 157 GLU B CA 1
ATOM 2640 C C . GLU B 1 157 ? 41.279 13.614 -1.482 1.00 10.00 157 GLU B C 1
ATOM 2641 O O . GLU B 1 157 ? 40.390 12.911 -1.959 1.00 9.90 157 GLU B O 1
ATOM 2647 N N . GLU B 1 158 ? 41.144 14.273 -0.333 1.00 10.22 158 GLU B N 1
ATOM 2648 C CA . GLU B 1 158 ? 39.889 14.239 0.421 1.00 11.26 158 GLU B CA 1
ATOM 2649 C C . GLU B 1 158 ? 38.751 14.889 -0.365 1.00 10.19 158 GLU B C 1
ATOM 2650 O O . GLU B 1 158 ? 37.622 14.398 -0.351 1.00 9.84 158 GLU B O 1
ATOM 2656 N N . LEU B 1 159 ? 39.051 15.983 -1.061 1.00 9.75 159 LEU B N 1
ATOM 2657 C CA . LEU B 1 159 ? 38.049 16.639 -1.901 1.00 9.77 159 LEU B CA 1
ATOM 2658 C C . LEU B 1 159 ? 37.670 15.761 -3.091 1.00 9.23 159 LEU B C 1
ATOM 2659 O O . LEU B 1 159 ? 36.498 15.662 -3.445 1.00 9.42 159 LEU B O 1
ATOM 2664 N N . GLU B 1 160 ? 38.658 15.090 -3.679 1.00 9.12 160 GLU B N 1
ATOM 2665 C CA . GLU B 1 160 ? 38.387 14.142 -4.760 1.00 8.87 160 GLU B CA 1
ATOM 2666 C C . GLU B 1 160 ? 37.520 12.966 -4.304 1.00 8.86 160 GLU B C 1
ATOM 2667 O O . GLU B 1 160 ? 36.685 12.489 -5.065 1.00 9.34 160 GLU B O 1
ATOM 2673 N N . ALA B 1 161 ? 37.697 12.519 -3.060 1.00 9.01 161 ALA B N 1
ATOM 2674 C CA . ALA B 1 161 ? 36.841 11.468 -2.505 1.00 9.42 161 ALA B CA 1
ATOM 2675 C C . ALA B 1 161 ? 35.385 11.939 -2.414 1.00 9.16 161 ALA B C 1
ATOM 2676 O O . ALA B 1 161 ? 34.465 11.173 -2.701 1.00 9.56 161 ALA B O 1
ATOM 2678 N N . LEU B 1 162 ? 35.182 13.201 -2.029 1.00 8.90 162 LEU B N 1
ATOM 2679 C CA . LEU B 1 162 ? 33.837 13.786 -2.021 1.00 8.95 162 LEU B CA 1
ATOM 2680 C C . LEU B 1 162 ? 33.255 13.893 -3.428 1.00 9.20 162 LEU B C 1
ATOM 2681 O O . LEU B 1 162 ? 32.070 13.630 -3.629 1.00 9.28 162 LEU B O 1
ATOM 2686 N N . GLU B 1 163 ? 34.086 14.272 -4.398 1.00 9.43 163 GLU B N 1
ATOM 2687 C CA . GLU B 1 163 ? 33.654 14.342 -5.793 1.00 9.90 163 GLU B CA 1
ATOM 2688 C C . GLU B 1 163 ? 33.175 12.976 -6.286 1.00 10.51 163 GLU B C 1
ATOM 2689 O O . GLU B 1 163 ? 32.119 12.867 -6.911 1.00 10.93 163 GLU B O 1
ATOM 2695 N N . LYS B 1 164 ? 33.937 11.936 -5.962 1.00 11.40 164 LYS B N 1
ATOM 2696 C CA . LYS B 1 164 ? 33.553 10.571 -6.329 1.00 12.54 164 LYS B CA 1
ATOM 2697 C C . LYS B 1 164 ? 32.245 10.138 -5.656 1.00 12.92 164 LYS B C 1
ATOM 2698 O O . LYS B 1 164 ? 31.386 9.528 -6.297 1.00 13.22 164 LYS B O 1
ATOM 2704 N N . LYS B 1 165 ? 32.098 10.465 -4.373 1.00 12.96 165 LYS B N 1
ATOM 2705 C CA . LYS B 1 165 ? 30.876 10.160 -3.627 1.00 13.76 165 LYS B CA 1
ATOM 2706 C C . LYS B 1 165 ? 29.642 10.779 -4.282 1.00 13.77 165 LYS B C 1
ATOM 2707 O O . LYS B 1 165 ? 28.602 10.128 -4.392 1.00 14.05 165 LYS B O 1
ATOM 2713 N N . TYR B 1 166 ? 29.765 12.030 -4.721 1.00 13.62 166 TYR B N 1
ATOM 2714 C CA . TYR B 1 166 ? 28.683 12.711 -5.428 1.00 13.76 166 TYR B CA 1
ATOM 2715 C C . TYR B 1 166 ? 28.321 12.006 -6.732 1.00 14.47 166 TYR B C 1
ATOM 2716 O O . TYR B 1 166 ? 27.139 11.847 -7.054 1.00 14.56 166 TYR B O 1
ATOM 2725 N N . GLU B 1 167 ? 29.342 11.593 -7.476 1.00 15.04 167 GLU B N 1
ATOM 2726 C CA . GLU B 1 167 ? 29.141 10.932 -8.762 1.00 16.13 167 GLU B CA 1
ATOM 2727 C C . GLU B 1 167 ? 28.452 9.585 -8.587 1.00 17.12 167 GLU B C 1
ATOM 2728 O O . GLU B 1 167 ? 27.581 9.222 -9.375 1.00 17.52 167 GLU B O 1
ATOM 2734 N N . GLU B 1 168 ? 28.825 8.866 -7.532 1.00 17.97 168 GLU B N 1
ATOM 2735 C CA . GLU B 1 168 ? 28.214 7.575 -7.219 1.00 19.46 168 GLU B CA 1
ATOM 2736 C C . GLU B 1 168 ? 26.763 7.717 -6.755 1.00 19.68 168 GLU B C 1
ATOM 2737 O O . GLU B 1 168 ? 25.909 6.913 -7.134 1.00 20.26 168 GLU B O 1
ATOM 2743 N N . LYS B 1 169 ? 26.488 8.747 -5.957 1.00 19.94 169 LYS B N 1
ATOM 2744 C CA . LYS B 1 169 ? 25.143 8.988 -5.428 1.00 20.24 169 LYS B CA 1
ATOM 2745 C C . LYS B 1 169 ? 24.153 9.458 -6.496 1.00 20.50 169 LYS B C 1
ATOM 2746 O O . LYS B 1 169 ? 23.001 9.015 -6.515 1.00 21.18 169 LYS B O 1
ATOM 2748 N N . THR B 1 170 ? 24.608 10.338 -7.386 1.00 20.42 170 THR B N 1
ATOM 2749 C CA . THR B 1 170 ? 23.720 11.017 -8.335 1.00 20.45 170 THR B CA 1
ATOM 2750 C C . THR B 1 170 ? 23.731 10.424 -9.745 1.00 20.59 170 THR B C 1
ATOM 2751 O O . THR B 1 170 ? 22.742 10.537 -10.474 1.00 21.01 170 THR B O 1
ATOM 2755 N N . GLY B 1 171 ? 24.848 9.812 -10.131 1.00 20.29 171 GLY B N 1
ATOM 2756 C CA . GLY B 1 171 ? 25.041 9.348 -11.507 1.00 20.14 171 GLY B CA 1
ATOM 2757 C C . GLY B 1 171 ? 25.395 10.486 -12.450 1.00 19.79 171 GLY B C 1
ATOM 2758 O O . GLY B 1 171 ? 25.388 10.320 -13.672 1.00 20.42 171 GLY B O 1
ATOM 2759 N N . LEU B 1 172 ? 25.705 11.646 -11.874 1.00 19.07 172 LEU B N 1
ATOM 2760 C CA . LEU B 1 172 ? 26.077 12.834 -12.633 1.00 18.42 172 LEU B CA 1
ATOM 2761 C C . LEU B 1 172 ? 27.572 13.098 -12.479 1.00 17.72 172 LEU B C 1
ATOM 2762 O O . LEU B 1 172 ? 28.168 12.679 -11.484 1.00 17.68 172 LEU B O 1
ATOM 2767 N N . PRO B 1 173 ? 28.189 13.785 -13.459 1.00 17.18 173 PRO B N 1
ATOM 2768 C CA . PRO B 1 173 ? 29.585 14.169 -13.267 1.00 16.42 173 PRO B CA 1
ATOM 2769 C C . PRO B 1 173 ? 29.690 15.231 -12.178 1.00 15.46 173 PRO B C 1
ATOM 2770 O O . PRO B 1 173 ? 28.759 16.021 -11.991 1.00 15.43 173 PRO B O 1
ATOM 2774 N N . SER B 1 174 ? 30.803 15.238 -11.453 1.00 14.42 174 SER B N 1
ATOM 2775 C CA . SER B 1 174 ? 31.032 16.271 -10.453 1.00 13.53 174 SER B CA 1
ATOM 2776 C C . SER B 1 174 ? 31.019 17.634 -11.152 1.00 13.25 174 SER B C 1
ATOM 2777 O O . SER B 1 174 ? 31.764 17.836 -12.110 1.00 13.42 174 SER B O 1
ATOM 2780 N N . PRO B 1 175 ? 30.156 18.564 -10.694 1.00 12.67 175 PRO B N 1
ATOM 2781 C CA . PRO B 1 175 ? 30.017 19.846 -11.398 1.00 12.56 175 PRO B CA 1
ATOM 2782 C C . PRO B 1 175 ? 31.214 20.772 -11.212 1.00 12.20 175 PRO B C 1
ATOM 2783 O O . PRO B 1 175 ? 31.362 21.747 -11.945 1.00 12.69 175 PRO B O 1
ATOM 2787 N N . GLU B 1 176 ? 32.050 20.473 -10.225 1.00 11.56 176 GLU B N 1
ATOM 2788 C CA . GLU B 1 176 ? 33.327 21.151 -10.064 1.00 10.95 176 GLU B CA 1
ATOM 2789 C C . GLU B 1 176 ? 34.355 20.123 -9.625 1.00 11.18 176 GLU B C 1
ATOM 2790 O O . GLU B 1 176 ? 34.012 19.118 -9.000 1.00 11.04 176 GLU B O 1
ATOM 2796 N N . ARG B 1 177 ? 35.608 20.365 -9.977 1.00 11.51 177 ARG B N 1
ATOM 2797 C CA . ARG B 1 177 ? 36.680 19.441 -9.635 1.00 12.35 177 ARG B CA 1
ATOM 2798 C C . ARG B 1 177 ? 37.855 20.250 -9.109 1.00 12.02 177 ARG B C 1
ATOM 2799 O O . ARG B 1 177 ? 38.288 21.216 -9.740 1.00 12.23 177 ARG B O 1
ATOM 2807 N N . VAL B 1 178 ? 38.364 19.859 -7.945 1.00 12.24 178 VAL B N 1
ATOM 2808 C CA . VAL B 1 178 ? 39.492 20.551 -7.325 1.00 13.14 178 VAL B CA 1
ATOM 2809 C C . VAL B 1 178 ? 40.733 20.551 -8.241 1.00 14.17 178 VAL B C 1
ATOM 2810 O O . VAL B 1 178 ? 41.577 21.446 -8.142 1.00 14.37 178 VAL B O 1
ATOM 2814 N N . GLU B 1 179 ? 40.808 19.570 -9.143 1.00 15.24 179 GLU B N 1
ATOM 2815 C CA . GLU B 1 179 ? 41.834 19.522 -10.198 1.00 16.94 179 GLU B CA 1
ATOM 2816 C C . GLU B 1 179 ? 41.974 20.828 -10.982 1.00 18.01 179 GLU B C 1
ATOM 2817 O O . GLU B 1 179 ? 43.085 21.212 -11.355 1.00 18.59 179 GLU B O 1
ATOM 2823 N N . ALA B 1 180 ? 40.845 21.489 -11.241 1.00 19.15 180 ALA B N 1
ATOM 2824 C CA . ALA B 1 180 ? 40.804 22.709 -12.055 1.00 20.40 180 ALA B CA 1
ATOM 2825 C C . ALA B 1 180 ? 41.595 23.870 -11.454 1.00 21.22 180 ALA B C 1
ATOM 2826 O O . ALA B 1 180 ? 42.035 24.769 -12.177 1.00 21.75 180 ALA B O 1
ATOM 2828 N N . ARG B 1 181 ? 41.769 23.848 -10.136 1.00 21.97 181 ARG B N 1
ATOM 2829 C CA . ARG B 1 181 ? 42.553 24.862 -9.439 1.00 22.64 181 ARG B CA 1
ATOM 2830 C C . ARG B 1 181 ? 44.036 24.508 -9.437 1.00 23.34 181 ARG B C 1
ATOM 2831 O O . ARG B 1 181 ? 44.410 23.341 -9.300 1.00 23.97 181 ARG B O 1
#

Secondary structure (DSSP, 8-state):
-----TT-GGGTSPPBPP---SHHHHHHHHHHHHHHHHTT-SEEEGGGGT--BSEEEE-TT-STTSS--EEEEEEEEEEE-S-EEEEEE--TTSTT--EEEEEES-EEEEEE-TTS-EEEEEE-HHHHHHHHHHHHHHTT--GGGGS-HHHHHTTHHHHHHHHHHHHHHHSS--SS-GGG-/-----TT-GGGTSPPBPP---SHHHHHHHHHHHHHHHHTT-SEEEGGGGT--BSEEEE-TT-STTSS--EEEEEEEEEEE-S-EEEEEE--TTSTT--EEEEEES-EEEEEE-TTS-EEEEEE-HHHHHHHHHHHHHHTT--GGGGS-HHHHHTTHHHHHHHHHHHHHHHSS--SS-GGG-

Solvent-accessible surface area: 17557 Å² total; per-residue (Å²): 91,117,39,5,66,3,0,33,60,53,2,79,42,91,18,152,157,20,86,116,60,58,112,112,12,102,87,39,12,58,10,0,10,3,9,1,4,78,47,87,18,24,10,3,0,0,0,3,15,25,78,39,39,33,0,0,0,1,1,42,41,4,52,6,50,78,61,132,67,12,21,1,0,32,2,113,18,130,49,113,31,146,124,102,42,85,82,92,2,22,14,79,0,0,71,66,13,141,8,89,1,66,7,27,60,32,7,34,1,56,5,93,46,40,98,15,50,201,57,85,36,91,16,62,73,78,28,0,10,37,0,7,10,12,12,5,2,2,96,9,39,1,2,10,57,116,7,82,100,77,32,0,86,80,10,51,124,83,0,50,57,16,12,129,128,29,54,124,91,64,69,99,94,6,74,39,111,2,123,99,107,92,118,39,5,65,3,1,35,61,53,2,78,43,91,18,152,158,20,85,115,59,53,69,113,11,106,98,39,12,57,10,0,10,3,9,1,4,78,47,87,19,23,10,3,0,0,0,3,15,25,78,39,39,32,0,0,0,2,1,44,42,4,52,6,49,79,61,144,64,17,20,3,0,33,2,128,20,74,50,112,31,145,120,102,42,86,83,99,2,22,14,79,0,0,71,61,7,150,10,81,1,67,8,26,60,32,7,33,2,73,5,94,46,36,85,13,113,194,50,80,49,92,19,62,72,79,27,0,10,39,0,6,11,11,12,6,1,2,95,10,39,1,2,14,68,115,16,82,117,77,31,11,84,88,8,51,131,84,0,50,57,16,11,127,129,30,52,126,90,64,69,100,94,7,74,39,112,2,124,101,82

Nearest PDB structures (foldseek):
  3pn3-assembly1_A  TM=1.006E+00  e=1.041E-37  Arabidopsis thaliana
  3pn5-assembly1_A  TM=1.004E+00  e=5.120E-35  Arabidopsis thaliana
  3pn6-assembly2_B  TM=9.716E-01  e=8.407E-35  Arabidopsis thaliana
  3cpm-assembly1_A  TM=9.701E-01  e=7.829E-34  unclassified
  4dr9-assembly4_D  TM=9.069E-01  e=8.587E-17  Synechococcus elongatus PCC 6301

Foldseek 3Di:
DAFAAPPPCLLQDAAAADDDQDVVLVVVLVVQVVVLQVVLHQKAAPSRVPHRHQWMWGANVSHPPDGDIFIFGPKDWPDFDPDKDWDFDDDPNLPPDTFIFIGGQKTKMWGAGSRRHIDIDIDGDPRRVRVVQRVCSSNSHHRLNRDDPVRNVVCQVSSVVVQVVVCVVPVDHRPDHSVVD/DAFAAPPPCLLQDAAAADDDQDPVLVVVLVVQVVVLQVVLHQKAADSRVPHRHQWMWGANVSHPPDGDIFIFGPKDWPDFDPDKDWDFDDDPNLPPDTFIFIGGQKTKMWGAGSRRHIDIDIDGDPRRVRVVQRVCSSNSHHRLNRDDPVRNVVCLVSSVVVQVVVCVVPVDHRPDHSVVD